Protein AF-A0A940Q2A0-F1 (afdb_monomer)

Foldseek 3Di:
DPDPCLAPPNVLLCVQDDDCLSVLADPQLNVLLVVLLVVFADPVLSVLLCCCHHVVDDLVRSCVVVVHDSVVSVVSPVVSSVSCNPPVNSVSSRVHCVVVVVVVVVVVVVVVVVVVVVVVPDDDDPPQQAAFCVVLVAPPQLSVLCVVVPRGGPVSQLVDQLCVVLVRPSQDPVSLLSSLVSCVVVPVPVSSVRNVVNNVVVVVD

pLDDT: mean 84.8, std 11.66, range [45.31, 97.88]

Secondary structure (DSSP, 8-state):
----TTSTTHHHHHHHS-GGGGGG--TTHHHHHHHHHHHHS-HHHHHHHHHHHTS---HHHHHHHTT--HHHHHHHHHHHHHHHTSHHHHHHHHH-THHHHHHHHHHHHHHHHHHHHHHTT--S--GGGGSBGGGG---HHHHHHHHHTT--BHHHHHHS-HHHHHT-TT--HHHHHHHHHHHHHTT-HHHHHHHHHHHHHHHT-

Radius of gyration: 25.85 Å; Cα contacts (8 Å, |Δi|>4): 175; chains: 1; bounding box: 50×34×71 Å

Sequence (205 aa):
MDKDIRKYPYNLLVTLFHGDEADKLSNDSDIALEYVINETLTEREALFLRMRYKEGMTYSEISEENGVSKGLTQQILFKAVHKLKHFAKLKYIQMGMHRLVEHIKETERALCEFRYEDKEQQLDPPDYYKADIAVLDLTVRTYNVLRKEGFLTIGDILETAPERIVGIRAIGRKSTEELIDSLDENGFKAKSLQLLECYDKRILR

Mean predicted aligned error: 14.32 Å

Nearest PDB structures (foldseek):
  4zh4-assembly1_A  TM=7.503E-01  e=7.836E-03  Escherichia coli K-12
  3k4g-assembly8_H  TM=8.861E-01  e=2.665E-02  Escherichia coli K-12
  8f1k-assembly1_H  TM=7.348E-01  e=2.532E-02  Escherichia coli
  4mey-assembly1_B  TM=7.003E-01  e=3.105E-02  Escherichia coli K-12
  5cm3-assembly1_A  TM=4.393E-01  e=2.269E-01  Escherichia coli

Structure (mmCIF, N/CA/C/O backbone):
data_AF-A0A940Q2A0-F1
#
_entry.id   AF-A0A940Q2A0-F1
#
loop_
_atom_site.group_PDB
_atom_site.id
_atom_site.type_symbol
_atom_site.label_atom_id
_atom_site.label_alt_id
_atom_site.label_comp_id
_atom_site.label_asym_id
_atom_site.label_entity_id
_atom_site.label_seq_id
_atom_site.pdbx_PDB_ins_code
_atom_site.Cartn_x
_atom_site.Cartn_y
_atom_site.Cartn_z
_atom_site.occupancy
_atom_site.B_iso_or_equiv
_atom_site.auth_seq_id
_atom_site.auth_comp_id
_atom_site.auth_asym_id
_atom_site.auth_atom_id
_atom_site.pdbx_PDB_model_num
ATOM 1 N N . MET A 1 1 ? -0.422 -21.527 9.597 1.00 45.31 1 MET A N 1
ATOM 2 C CA . MET A 1 1 ? 0.088 -20.811 10.785 1.00 45.31 1 MET A CA 1
ATOM 3 C C . MET A 1 1 ? -1.009 -20.830 11.818 1.00 45.31 1 MET A C 1
ATOM 5 O O . MET A 1 1 ? -2.122 -20.449 11.479 1.00 45.31 1 MET A O 1
ATOM 9 N N . ASP A 1 2 ? -0.716 -21.321 13.014 1.00 55.91 2 ASP A N 1
ATOM 10 C CA . ASP A 1 2 ? -1.648 -21.270 14.137 1.00 55.91 2 ASP A CA 1
ATOM 11 C C . ASP A 1 2 ? -1.844 -19.790 14.512 1.00 55.91 2 ASP A C 1
ATOM 13 O O . ASP A 1 2 ? -0.892 -19.114 14.913 1.00 55.91 2 ASP A O 1
ATOM 17 N N . LYS A 1 3 ? -3.019 -19.226 14.206 1.00 70.50 3 LYS A N 1
ATOM 18 C CA . LYS A 1 3 ? -3.299 -17.794 14.382 1.00 70.50 3 LYS A CA 1
ATOM 19 C C . LYS A 1 3 ? -3.547 -17.547 15.871 1.00 70.50 3 LYS A C 1
ATOM 21 O O . LYS A 1 3 ? -4.615 -17.870 16.380 1.00 70.50 3 LYS A O 1
ATOM 26 N N . ASP A 1 4 ? -2.570 -16.977 16.579 1.00 80.75 4 ASP A N 1
ATOM 27 C CA . ASP A 1 4 ? -2.737 -16.613 17.992 1.00 80.75 4 ASP A CA 1
ATOM 28 C C . ASP A 1 4 ? -3.757 -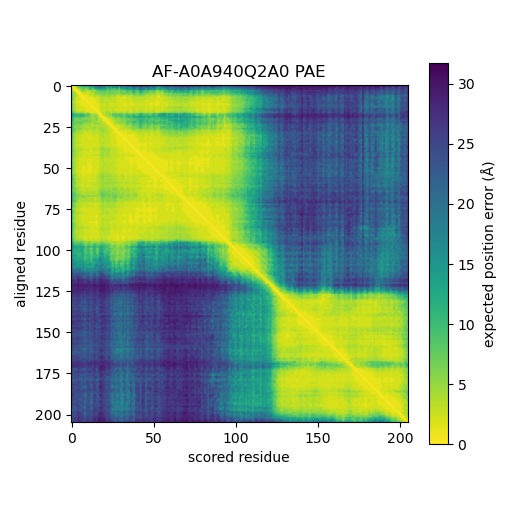15.472 18.123 1.00 80.75 4 ASP A C 1
ATOM 30 O O . ASP A 1 4 ? -3.441 -14.301 17.903 1.00 80.75 4 ASP A O 1
ATOM 34 N N . ILE A 1 5 ? -4.986 -15.828 18.506 1.00 80.31 5 ILE A N 1
ATOM 35 C CA . ILE A 1 5 ? -6.131 -14.918 18.658 1.00 80.31 5 ILE A CA 1
ATOM 36 C C . ILE A 1 5 ? -5.837 -13.783 19.652 1.00 80.31 5 ILE A C 1
ATOM 38 O O . ILE A 1 5 ? -6.492 -12.746 19.615 1.00 80.31 5 ILE A O 1
ATOM 42 N N . ARG A 1 6 ? -4.856 -13.938 20.549 1.00 84.06 6 ARG A N 1
ATOM 43 C CA . ARG A 1 6 ? -4.512 -12.905 21.539 1.00 84.06 6 ARG A CA 1
ATOM 44 C C . ARG A 1 6 ? -3.589 -11.831 20.977 1.00 84.06 6 ARG A C 1
ATOM 46 O O . ARG A 1 6 ? -3.501 -10.753 21.564 1.00 84.06 6 ARG A O 1
ATOM 53 N N . LYS A 1 7 ? -2.917 -12.102 19.858 1.00 90.19 7 LYS A N 1
ATOM 54 C CA . LYS A 1 7 ? -1.954 -11.188 19.246 1.00 90.19 7 LYS A CA 1
ATOM 55 C C . LYS A 1 7 ? -2.585 -10.361 18.141 1.00 90.19 7 LYS A C 1
ATOM 57 O O . LYS A 1 7 ? -3.527 -10.778 17.470 1.00 90.19 7 LYS A O 1
ATOM 62 N N . TYR A 1 8 ? -2.021 -9.180 17.941 1.00 91.38 8 TYR A N 1
ATOM 63 C CA . TYR A 1 8 ? -2.326 -8.346 16.790 1.00 91.38 8 TYR A CA 1
ATOM 64 C C . TYR A 1 8 ? -1.910 -9.046 15.487 1.00 91.38 8 TYR A C 1
ATOM 66 O O . TYR A 1 8 ? -0.839 -9.658 15.462 1.00 91.38 8 TYR A O 1
ATOM 74 N N . PRO A 1 9 ? -2.703 -8.953 14.404 1.00 92.25 9 PRO A N 1
ATOM 75 C CA . PRO A 1 9 ? -3.992 -8.253 14.284 1.00 92.25 9 PRO A CA 1
ATOM 76 C C . PRO A 1 9 ? -5.221 -9.091 14.680 1.00 92.25 9 PRO A C 1
ATOM 78 O O . PRO A 1 9 ? -6.343 -8.587 14.670 1.00 92.25 9 PRO A O 1
ATOM 81 N N . TYR A 1 10 ? -5.041 -10.368 15.021 1.00 88.75 10 TYR A N 1
ATOM 82 C CA . TYR A 1 10 ? -6.132 -11.328 15.218 1.00 88.75 10 TYR A CA 1
ATOM 83 C C . TYR A 1 10 ? -7.058 -10.986 16.388 1.00 88.75 10 TYR A C 1
ATOM 85 O O . TYR A 1 10 ? -8.270 -11.153 16.270 1.00 88.75 10 TYR A O 1
ATOM 93 N N . ASN A 1 11 ? -6.524 -10.427 17.472 1.00 91.25 11 ASN A N 1
ATOM 94 C CA . ASN A 1 11 ? -7.331 -9.946 18.598 1.00 91.25 11 ASN A CA 1
ATOM 95 C C . ASN A 1 11 ? -8.321 -8.832 18.204 1.00 91.25 11 ASN A C 1
ATOM 97 O O . ASN A 1 11 ? -9.439 -8.770 18.722 1.00 91.25 11 ASN A O 1
ATOM 101 N N . LEU A 1 12 ? -7.939 -7.971 17.259 1.00 93.50 12 LEU A N 1
ATOM 102 C CA . LEU A 1 12 ? -8.813 -6.949 16.695 1.00 93.50 12 LEU A CA 1
ATOM 103 C C . LEU A 1 12 ? -9.762 -7.558 15.661 1.00 93.50 12 LEU A C 1
ATOM 105 O O . LEU A 1 12 ? -10.955 -7.274 15.703 1.00 93.50 12 LEU A O 1
ATOM 109 N N . LEU A 1 13 ? -9.278 -8.438 14.783 1.00 90.88 13 LEU A N 1
ATOM 110 C CA . LEU A 1 13 ? -10.110 -9.102 13.773 1.00 90.88 13 LEU A CA 1
ATOM 111 C C . LEU A 1 13 ? -11.266 -9.887 14.404 1.00 90.88 13 LEU A C 1
ATOM 113 O O . LEU A 1 13 ? -12.401 -9.729 13.973 1.00 90.88 13 LEU A O 1
ATOM 117 N N . VAL A 1 14 ? -11.025 -10.634 15.482 1.00 89.56 14 VAL A N 1
ATOM 118 C CA . VAL A 1 14 ? -12.091 -11.335 16.226 1.00 89.56 14 VAL A CA 1
ATOM 119 C C . VAL A 1 14 ? -13.045 -10.361 16.930 1.00 89.56 14 VAL A C 1
ATOM 121 O O . VAL A 1 14 ? -14.200 -10.684 17.187 1.00 89.56 14 VAL A O 1
ATOM 124 N N . THR A 1 15 ? -12.603 -9.136 17.219 1.00 90.69 15 THR A N 1
ATOM 125 C CA . THR A 1 15 ? -13.506 -8.086 17.713 1.00 90.69 15 THR A CA 1
ATOM 126 C C . THR A 1 15 ? -14.388 -7.520 16.592 1.00 90.69 15 THR A C 1
ATOM 128 O O . THR A 1 15 ? -15.526 -7.109 16.849 1.00 90.69 15 THR A O 1
ATOM 131 N N . LEU A 1 16 ? -13.869 -7.468 15.361 1.00 92.31 16 LEU A N 1
ATOM 132 C CA . LEU A 1 16 ? -14.548 -6.921 14.184 1.00 92.31 16 LEU A CA 1
ATOM 133 C C . LEU A 1 16 ? -15.537 -7.906 13.551 1.00 92.31 16 LEU A C 1
ATOM 135 O O . LEU A 1 16 ? -16.640 -7.488 13.203 1.00 92.31 16 LEU A O 1
ATOM 139 N N . PHE A 1 17 ? -15.159 -9.179 13.448 1.00 88.62 17 PHE A N 1
ATOM 140 C CA . PHE A 1 17 ? -15.920 -10.250 12.806 1.00 88.62 17 PHE A CA 1
ATOM 141 C C . PHE A 1 17 ? -16.553 -11.179 13.841 1.00 88.62 17 PHE A C 1
ATOM 143 O O . PHE A 1 17 ? -15.962 -11.456 14.883 1.00 88.62 17 PHE A O 1
ATOM 150 N N . HIS A 1 18 ? -17.761 -11.666 13.564 1.00 80.25 18 HIS A N 1
ATOM 151 C CA . HIS A 1 18 ? -18.501 -12.516 14.496 1.00 80.25 18 HIS A CA 1
ATOM 152 C C . HIS A 1 18 ? -18.431 -13.994 14.083 1.00 80.25 18 HIS A C 1
ATOM 154 O O . HIS A 1 18 ? -18.597 -14.325 12.913 1.00 80.25 18 HIS A O 1
ATOM 160 N N . GLY A 1 19 ? -18.233 -14.892 15.054 1.00 74.50 19 GLY A N 1
ATOM 161 C CA . GLY A 1 19 ? -18.317 -16.341 14.837 1.00 74.50 19 GLY A CA 1
ATOM 162 C C . GLY A 1 19 ? -17.315 -16.870 13.804 1.00 74.50 19 GLY A C 1
ATOM 163 O O . GLY A 1 19 ? -16.121 -16.601 13.901 1.00 74.50 19 GLY A O 1
ATOM 164 N N . ASP A 1 20 ? -17.819 -17.617 12.823 1.00 74.12 20 ASP A N 1
ATOM 165 C CA . ASP A 1 20 ? -17.061 -18.290 11.760 1.00 74.12 20 ASP A CA 1
ATOM 166 C C . ASP A 1 20 ? -16.600 -17.344 10.631 1.00 74.12 20 ASP A C 1
ATOM 168 O O . ASP A 1 20 ? -15.909 -17.760 9.700 1.00 74.12 20 ASP A O 1
ATOM 172 N N . GLU A 1 21 ? -16.960 -16.057 10.675 1.00 76.06 21 GLU A N 1
ATOM 173 C CA . GLU A 1 21 ? -16.508 -15.070 9.685 1.00 76.06 21 GLU A CA 1
ATOM 174 C C . GLU A 1 21 ? -14.993 -14.837 9.741 1.00 76.06 21 GLU A C 1
ATOM 176 O O . GLU A 1 21 ? -14.367 -14.612 8.702 1.00 76.06 21 GLU A O 1
ATOM 181 N N . ALA A 1 22 ? -14.397 -14.940 10.933 1.00 72.44 22 ALA A N 1
ATOM 182 C CA . ALA A 1 22 ? -12.956 -14.796 11.129 1.00 72.44 22 ALA A CA 1
ATOM 183 C C . ALA A 1 22 ? -12.152 -15.931 10.461 1.00 72.44 22 ALA A C 1
ATOM 185 O O . ALA A 1 22 ? -11.002 -15.724 10.063 1.00 72.44 22 ALA A O 1
ATOM 186 N N . ASP A 1 23 ? -12.769 -17.101 10.272 1.00 73.38 23 ASP A N 1
ATOM 187 C CA . ASP A 1 23 ? -12.153 -18.252 9.602 1.00 73.38 23 ASP A CA 1
ATOM 188 C C . ASP A 1 23 ? -12.130 -18.089 8.074 1.00 73.38 23 ASP A C 1
ATOM 190 O O . ASP A 1 23 ? -11.339 -18.732 7.386 1.00 73.38 23 ASP A O 1
ATOM 194 N N . LYS A 1 24 ? -12.964 -17.188 7.536 1.00 79.31 24 LYS A N 1
ATOM 195 C CA . LYS A 1 24 ? -13.105 -16.901 6.096 1.00 79.31 24 LYS A CA 1
ATOM 196 C C . LYS A 1 24 ? -12.272 -15.700 5.638 1.00 79.31 24 LYS A C 1
ATOM 198 O O . LYS A 1 24 ? -12.521 -15.162 4.560 1.00 79.31 24 LYS A O 1
ATOM 203 N N . LEU A 1 25 ? -11.334 -15.240 6.464 1.00 82.31 25 LEU A N 1
ATOM 204 C CA . LEU A 1 25 ? -10.448 -14.126 6.136 1.00 82.31 25 LEU A CA 1
ATOM 205 C C . LEU A 1 25 ? -9.376 -14.548 5.129 1.00 82.31 25 LEU A C 1
ATOM 207 O O . LEU A 1 25 ? -8.772 -15.615 5.262 1.00 82.31 25 LEU A O 1
ATOM 211 N N . SER A 1 26 ? -9.115 -13.670 4.162 1.00 83.38 26 SER A N 1
ATOM 212 C CA . SER A 1 26 ? -7.998 -13.807 3.232 1.00 83.38 26 SER A CA 1
ATOM 213 C C . SER A 1 26 ? -6.644 -13.844 3.960 1.00 83.38 26 SER A C 1
ATOM 215 O O . SER A 1 26 ? -6.495 -13.406 5.105 1.00 83.38 26 SER A O 1
ATOM 217 N N . ASN A 1 27 ? -5.622 -14.369 3.283 1.00 83.00 27 ASN A N 1
ATOM 218 C CA . ASN A 1 27 ? -4.264 -14.454 3.828 1.00 83.00 27 ASN A CA 1
ATOM 219 C C . ASN A 1 27 ? -3.619 -13.077 4.046 1.00 83.00 27 ASN A C 1
ATOM 221 O O . ASN A 1 27 ? -2.749 -12.958 4.899 1.00 83.00 27 ASN A O 1
ATOM 225 N N . ASP A 1 28 ? -4.054 -12.068 3.295 1.00 85.88 28 ASP A N 1
ATOM 226 C CA . ASP A 1 28 ? -3.600 -10.672 3.326 1.00 85.88 28 ASP A CA 1
ATOM 227 C C . ASP A 1 28 ? -4.587 -9.739 4.057 1.00 85.88 28 ASP A C 1
ATOM 229 O O . ASP A 1 28 ? -4.549 -8.513 3.908 1.00 85.88 28 ASP A O 1
ATOM 233 N N . SER A 1 29 ? -5.509 -10.301 4.847 1.00 86.25 29 SER A N 1
ATOM 234 C CA . SER A 1 29 ? -6.471 -9.519 5.632 1.00 86.25 29 SER A CA 1
ATOM 235 C C . 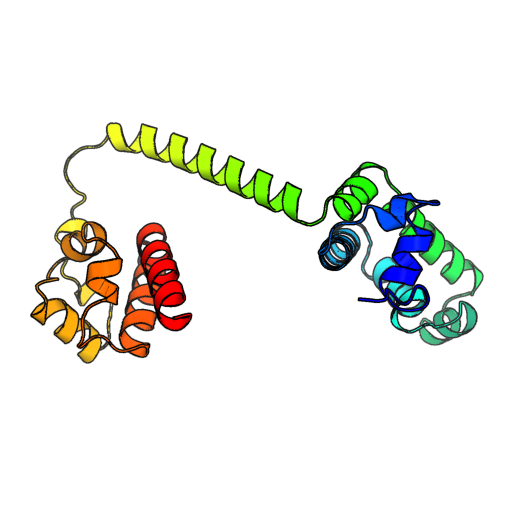SER A 1 29 ? -5.808 -8.618 6.680 1.00 86.25 29 SER A C 1
ATOM 237 O O . SER A 1 29 ? -6.409 -7.630 7.097 1.00 86.25 29 SER A O 1
ATOM 239 N N . ASP A 1 30 ? -4.584 -8.925 7.106 1.00 88.25 30 ASP A N 1
ATOM 240 C CA . ASP A 1 30 ? -3.766 -8.077 7.975 1.00 88.25 30 ASP A CA 1
ATOM 241 C C . ASP A 1 30 ? -3.341 -6.777 7.276 1.00 88.25 30 ASP A C 1
ATOM 243 O O . ASP A 1 30 ? -3.518 -5.690 7.829 1.00 88.25 30 ASP A O 1
ATOM 247 N N . ILE A 1 31 ? -2.876 -6.874 6.029 1.00 88.31 31 ILE A N 1
ATOM 248 C CA . ILE A 1 31 ? -2.543 -5.721 5.183 1.00 88.31 31 ILE A CA 1
ATOM 249 C C . ILE A 1 31 ? -3.808 -4.903 4.903 1.00 88.31 31 ILE A C 1
ATOM 251 O O . ILE A 1 31 ? -3.805 -3.674 5.011 1.00 88.31 31 ILE A O 1
ATOM 255 N N . ALA A 1 32 ? -4.920 -5.579 4.597 1.00 89.75 32 ALA A N 1
ATOM 256 C CA . ALA A 1 32 ? -6.201 -4.917 4.375 1.00 89.75 32 ALA A CA 1
ATOM 257 C C . ALA A 1 32 ? -6.735 -4.187 5.604 1.00 89.75 32 ALA A C 1
ATOM 259 O O . ALA A 1 32 ? -7.255 -3.077 5.476 1.00 89.75 32 ALA A O 1
ATOM 260 N N . LEU A 1 33 ? -6.558 -4.762 6.792 1.00 92.81 33 LEU A N 1
ATOM 261 C CA . LEU A 1 33 ? -6.902 -4.109 8.045 1.00 92.81 33 LEU A CA 1
ATOM 262 C C . LEU A 1 33 ? -6.083 -2.834 8.267 1.00 92.81 33 LEU A C 1
ATOM 264 O O . LEU A 1 33 ? -6.665 -1.801 8.587 1.00 92.81 33 LEU A O 1
ATOM 268 N N . GLU A 1 34 ? -4.764 -2.885 8.074 1.00 93.62 34 GLU A N 1
ATOM 269 C CA . GLU A 1 34 ? -3.887 -1.718 8.248 1.00 93.62 34 GLU A CA 1
ATOM 270 C C . GLU A 1 34 ? -4.251 -0.576 7.296 1.00 93.62 34 GLU A C 1
ATOM 272 O O . GLU A 1 34 ? -4.376 0.573 7.722 1.00 93.62 34 GLU A O 1
ATOM 277 N N . TYR A 1 35 ? -4.505 -0.893 6.026 1.00 92.00 35 TYR A N 1
ATOM 278 C CA . TYR A 1 35 ? -4.976 0.093 5.057 1.00 92.00 35 TYR A CA 1
ATOM 279 C C . TYR A 1 35 ? -6.304 0.724 5.497 1.00 92.00 35 TYR A C 1
ATOM 281 O O . TYR A 1 35 ? -6.429 1.945 5.564 1.00 92.00 35 TYR A O 1
ATOM 289 N N . VAL A 1 36 ? -7.291 -0.097 5.875 1.00 92.56 36 VAL A N 1
ATOM 290 C CA . VAL A 1 36 ? -8.608 0.396 6.305 1.00 92.56 36 VAL A CA 1
ATOM 291 C C . VAL A 1 36 ? -8.516 1.258 7.563 1.00 92.56 36 VAL A C 1
ATOM 293 O O . VAL A 1 36 ? -9.243 2.249 7.658 1.00 92.56 36 VAL A O 1
ATOM 296 N N . ILE A 1 37 ? -7.638 0.915 8.508 1.00 95.44 37 ILE A N 1
ATOM 297 C CA . ILE A 1 37 ? -7.363 1.731 9.695 1.00 95.44 37 ILE A CA 1
ATOM 298 C C . ILE A 1 37 ? -6.871 3.116 9.279 1.00 95.44 37 ILE A C 1
ATOM 300 O O . ILE A 1 37 ? -7.453 4.106 9.719 1.00 95.44 37 ILE A O 1
ATOM 304 N N . ASN A 1 38 ? -5.860 3.183 8.412 1.00 93.62 38 ASN A N 1
ATOM 305 C CA . ASN A 1 38 ? -5.245 4.445 8.002 1.00 93.62 38 ASN A CA 1
ATOM 306 C C . ASN A 1 38 ? -6.198 5.327 7.176 1.00 93.62 38 ASN A C 1
ATOM 308 O O . ASN A 1 38 ? -6.181 6.542 7.321 1.00 93.62 38 ASN A O 1
ATOM 312 N N . GLU A 1 39 ? -7.067 4.724 6.363 1.00 92.31 39 GLU A N 1
ATOM 313 C CA . GLU A 1 39 ? -8.040 5.457 5.539 1.00 92.31 39 GLU A CA 1
ATOM 314 C C . GLU A 1 39 ? -9.294 5.904 6.308 1.00 92.31 39 GLU A C 1
ATOM 316 O O . GLU A 1 39 ? -9.983 6.840 5.907 1.00 92.31 39 GLU A O 1
ATOM 321 N N . THR A 1 40 ? -9.672 5.193 7.376 1.00 92.50 40 THR A N 1
ATOM 322 C CA . THR A 1 40 ? -10.989 5.375 8.022 1.00 92.50 40 THR A CA 1
ATOM 323 C C . THR A 1 40 ? -10.900 6.090 9.367 1.00 92.50 40 THR A C 1
ATOM 325 O O . THR A 1 40 ? -11.842 6.786 9.765 1.00 92.50 40 THR A O 1
ATOM 328 N N . LEU A 1 41 ? -9.814 5.881 10.110 1.00 96.06 41 LEU A N 1
ATOM 329 C CA . LEU A 1 41 ? -9.648 6.428 11.450 1.00 96.06 41 LEU A CA 1
ATOM 330 C C . LEU A 1 41 ? -8.812 7.702 11.415 1.00 96.06 41 LEU A C 1
ATOM 332 O O . LEU A 1 41 ? -7.855 7.825 10.662 1.00 96.06 41 LEU A O 1
ATOM 336 N N . THR A 1 42 ? -9.149 8.642 12.293 1.00 96.62 42 THR A N 1
ATOM 337 C CA . THR A 1 42 ? -8.244 9.760 12.594 1.00 96.62 42 THR A CA 1
ATOM 338 C C . THR A 1 42 ? -6.955 9.249 13.240 1.00 96.62 42 THR A C 1
ATOM 340 O O . THR A 1 42 ? -6.968 8.204 13.896 1.00 96.62 42 THR A O 1
ATOM 343 N N . GLU A 1 43 ? -5.865 10.018 13.153 1.00 95.81 43 GLU A N 1
ATOM 344 C CA . GLU A 1 43 ? -4.583 9.660 13.784 1.00 95.81 43 GLU A CA 1
ATOM 345 C C . GLU A 1 43 ? -4.747 9.297 15.266 1.00 95.81 43 GLU A C 1
ATOM 347 O O . GLU A 1 43 ? -4.216 8.292 15.734 1.00 95.81 43 GLU A O 1
ATOM 352 N N . ARG A 1 44 ? -5.566 10.063 15.998 1.00 95.19 44 ARG A N 1
ATOM 353 C CA . ARG A 1 44 ? -5.835 9.830 17.422 1.00 95.19 44 ARG A CA 1
ATOM 354 C C . ARG A 1 44 ? -6.618 8.541 17.685 1.00 95.19 44 ARG A C 1
ATOM 356 O O . ARG A 1 44 ? -6.324 7.831 18.641 1.00 95.19 44 ARG A O 1
ATOM 363 N N . GLU A 1 45 ? -7.617 8.232 16.861 1.00 97.38 45 GLU A N 1
ATOM 364 C CA . GLU A 1 45 ? -8.374 6.976 16.965 1.00 97.38 45 GLU A CA 1
ATOM 365 C C . GLU A 1 45 ? -7.488 5.768 16.642 1.00 97.38 45 GLU A C 1
ATOM 367 O O . GLU A 1 45 ? -7.525 4.774 17.369 1.00 97.38 45 GLU A O 1
ATOM 372 N N . ALA A 1 46 ? -6.669 5.867 15.589 1.00 97.25 46 ALA A N 1
ATOM 373 C CA . ALA A 1 46 ? -5.726 4.827 15.198 1.00 97.25 46 ALA A CA 1
ATOM 374 C C . ALA A 1 46 ? -4.652 4.600 16.273 1.00 97.25 46 ALA A C 1
ATOM 376 O O . ALA A 1 46 ? -4.359 3.451 16.597 1.00 97.25 46 ALA A O 1
ATOM 377 N N . LEU A 1 47 ? -4.117 5.670 16.873 1.00 96.88 47 LEU A N 1
ATOM 378 C CA . LEU A 1 47 ? -3.150 5.594 17.971 1.00 96.88 47 LEU A CA 1
ATOM 379 C C . LEU A 1 47 ? -3.713 4.806 19.157 1.00 96.88 47 LEU A C 1
ATOM 381 O O . LEU A 1 47 ? -3.126 3.811 19.574 1.00 96.88 47 LEU A O 1
ATOM 385 N N . PHE A 1 48 ? -4.893 5.193 19.649 1.00 97.88 48 PHE A N 1
ATOM 386 C CA . PHE A 1 48 ? -5.527 4.531 20.793 1.00 97.88 48 PHE A CA 1
ATOM 387 C C . PHE A 1 48 ? -5.825 3.060 20.482 1.00 97.88 48 PHE A C 1
ATOM 389 O O . PHE A 1 48 ? -5.624 2.182 21.322 1.00 97.88 48 PHE A O 1
ATOM 396 N N . LEU A 1 49 ? -6.284 2.779 19.259 1.00 97.56 49 LEU A N 1
ATOM 397 C CA . LEU A 1 49 ? -6.538 1.424 18.780 1.00 97.56 49 LEU A CA 1
ATOM 398 C C . LEU A 1 49 ? -5.249 0.579 18.756 1.00 97.56 49 LEU A C 1
ATOM 400 O O . LEU A 1 49 ? -5.268 -0.558 19.230 1.00 97.56 49 LEU A O 1
ATOM 404 N N . ARG A 1 50 ? -4.122 1.130 18.286 1.00 96.81 50 ARG A N 1
ATOM 405 C CA . ARG A 1 50 ? -2.812 0.455 18.305 1.00 96.81 50 ARG A CA 1
ATOM 406 C C . ARG A 1 50 ? -2.325 0.216 19.740 1.00 96.81 50 ARG A C 1
ATOM 408 O O . ARG A 1 50 ? -2.000 -0.926 20.054 1.00 96.81 50 ARG A O 1
ATOM 415 N N . MET A 1 51 ? -2.406 1.198 20.637 1.00 96.94 51 MET A N 1
ATOM 416 C CA . MET A 1 51 ? -2.064 1.002 22.055 1.00 96.94 51 MET A CA 1
ATOM 417 C C . MET A 1 51 ? -2.881 -0.139 22.688 1.00 96.94 51 MET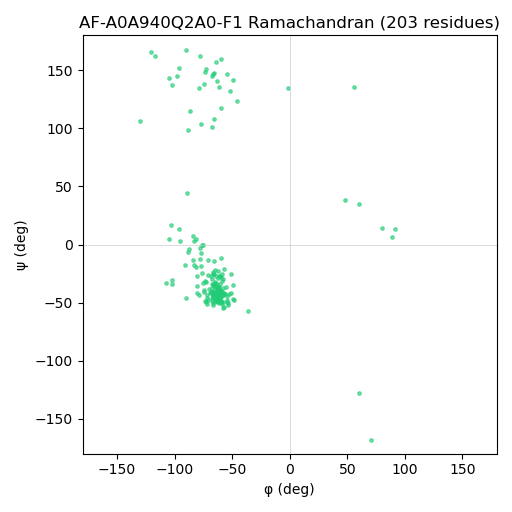 A C 1
ATOM 419 O O . MET A 1 51 ? -2.355 -1.014 23.376 1.00 96.94 51 MET A O 1
ATOM 423 N N . ARG A 1 52 ? -4.185 -0.211 22.384 1.00 96.50 52 ARG A N 1
ATOM 424 C CA . ARG A 1 52 ? -5.075 -1.238 22.946 1.00 96.50 52 ARG A CA 1
ATOM 425 C C . ARG A 1 52 ? -4.820 -2.645 22.404 1.00 96.50 52 ARG A C 1
ATOM 427 O O . ARG A 1 52 ? -4.821 -3.596 23.189 1.00 96.50 52 ARG A O 1
ATOM 434 N N . TYR A 1 53 ? -4.713 -2.791 21.082 1.00 96.00 53 TYR A N 1
ATOM 435 C CA . TYR A 1 53 ? -4.707 -4.100 20.414 1.00 96.00 53 TYR A CA 1
ATOM 436 C C . TYR A 1 53 ? -3.311 -4.556 19.981 1.00 96.00 53 TYR A C 1
ATOM 438 O O . TYR A 1 53 ? -3.058 -5.757 19.961 1.00 96.00 53 TYR A O 1
ATOM 446 N N . LYS A 1 54 ? -2.400 -3.637 19.653 1.00 95.00 54 LYS A N 1
ATOM 447 C CA . LYS A 1 54 ? -1.026 -3.957 19.243 1.00 95.00 54 LYS A CA 1
ATOM 448 C C . LYS A 1 54 ? -0.071 -4.013 20.431 1.00 95.00 54 LYS A C 1
ATOM 450 O O . LYS A 1 54 ? 0.680 -4.975 20.543 1.00 95.00 54 LYS A O 1
ATOM 455 N N . GLU A 1 55 ? -0.135 -3.028 21.320 1.00 94.88 55 GLU A N 1
ATOM 456 C CA . GLU A 1 55 ? 0.739 -2.945 22.504 1.00 94.88 55 GLU A CA 1
ATOM 457 C C . GLU A 1 55 ? 0.132 -3.636 23.734 1.00 94.88 55 GLU A C 1
ATOM 459 O O . GLU A 1 55 ? 0.845 -3.999 24.663 1.00 94.88 55 GLU A O 1
ATOM 464 N N . GLY A 1 56 ? -1.180 -3.891 23.717 1.00 94.12 56 GLY A N 1
ATOM 465 C CA . GLY A 1 56 ? -1.871 -4.635 24.771 1.00 94.12 56 GLY A CA 1
ATOM 466 C C . GLY A 1 56 ? -2.198 -3.810 26.016 1.00 94.12 56 GLY A C 1
ATOM 467 O O . GLY A 1 56 ? -2.574 -4.392 27.032 1.00 94.12 56 GLY A O 1
ATOM 468 N N . MET A 1 57 ? -2.109 -2.480 25.934 1.00 95.88 57 MET A N 1
ATOM 469 C CA . MET A 1 57 ? -2.375 -1.579 27.052 1.00 95.88 57 MET A CA 1
ATOM 470 C C . MET A 1 57 ? -3.845 -1.612 27.484 1.00 95.88 57 MET A C 1
ATOM 472 O O . MET A 1 57 ? -4.778 -1.771 26.686 1.00 95.88 57 MET A O 1
ATOM 476 N N . THR A 1 58 ? -4.071 -1.421 28.775 1.00 96.06 58 THR A N 1
ATOM 477 C CA . THR A 1 58 ? -5.388 -1.260 29.385 1.00 96.06 58 THR A CA 1
ATOM 478 C C . THR A 1 58 ? -5.936 0.148 29.160 1.00 96.06 58 THR A C 1
ATOM 480 O O . THR A 1 58 ? -5.209 1.100 28.895 1.00 96.06 58 THR A O 1
ATOM 483 N N . TYR A 1 59 ? -7.249 0.332 29.337 1.00 96.06 59 TYR A N 1
ATOM 484 C CA . TYR A 1 59 ? -7.848 1.670 29.241 1.00 96.06 59 TYR A CA 1
ATOM 485 C C . TYR A 1 59 ? -7.270 2.672 30.250 1.00 96.06 59 TYR A C 1
ATOM 487 O O . TYR A 1 59 ? -7.320 3.867 29.979 1.00 96.06 59 TYR A O 1
ATOM 495 N N . SER A 1 60 ? -6.780 2.197 31.402 1.00 95.75 60 SER A N 1
ATOM 496 C CA . SER A 1 60 ? -6.155 3.055 32.413 1.00 95.75 60 SER A CA 1
ATOM 497 C C . SER A 1 60 ? -4.774 3.522 31.945 1.00 95.75 60 SER A C 1
ATOM 499 O O . SER A 1 60 ? -4.539 4.724 31.906 1.00 95.75 60 SER A O 1
ATOM 501 N N . GLU A 1 61 ? -3.924 2.607 31.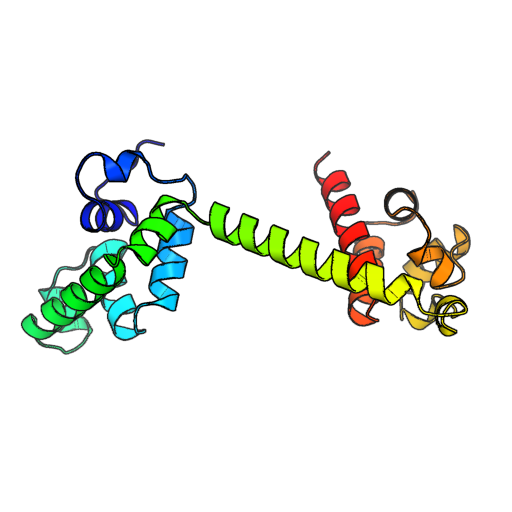473 1.00 97.06 61 GLU A N 1
ATOM 502 C CA . GLU A 1 61 ? -2.585 2.936 30.956 1.00 97.06 61 GLU A CA 1
ATOM 503 C C . GLU A 1 61 ? -2.662 3.891 29.757 1.00 97.06 61 GLU A C 1
ATOM 505 O O . GLU A 1 61 ? -2.009 4.928 29.757 1.00 97.06 61 GLU A O 1
ATOM 510 N N . ILE A 1 62 ? -3.559 3.625 28.796 1.00 96.56 62 ILE A N 1
ATOM 511 C CA . ILE A 1 62 ? -3.774 4.518 27.641 1.00 96.56 62 ILE A CA 1
ATOM 512 C C . ILE A 1 62 ? -4.220 5.909 28.106 1.00 96.56 62 ILE A C 1
ATOM 514 O O . ILE A 1 62 ? -3.821 6.922 27.533 1.00 96.56 62 ILE A O 1
ATOM 518 N N . SER A 1 63 ? -5.084 5.970 29.123 1.00 96.62 63 SER A N 1
ATOM 519 C CA . SER A 1 63 ? -5.588 7.243 29.638 1.00 96.62 63 SER A CA 1
ATOM 520 C C . SER A 1 63 ? -4.492 8.069 30.313 1.00 96.62 63 SER A C 1
ATOM 522 O O . SER A 1 63 ? -4.410 9.271 30.067 1.00 96.62 63 SER A O 1
ATOM 524 N N . GLU A 1 64 ? -3.620 7.418 31.085 1.00 95.81 64 GLU A N 1
ATOM 525 C CA . GLU A 1 64 ? -2.481 8.046 31.756 1.00 95.81 64 GLU A CA 1
ATOM 526 C C . GLU A 1 64 ? -1.442 8.533 30.741 1.00 95.81 64 GLU A C 1
ATOM 528 O O . GLU A 1 64 ? -1.059 9.700 30.777 1.00 95.81 64 GLU A O 1
ATOM 533 N N . GLU A 1 65 ? -1.060 7.688 29.781 1.00 95.62 65 GLU A N 1
ATOM 534 C CA . GLU A 1 65 ? -0.055 8.023 28.767 1.00 95.62 65 GLU A CA 1
ATOM 535 C C . GLU A 1 65 ? -0.490 9.177 27.855 1.00 95.62 65 GLU A C 1
ATOM 537 O O . GLU A 1 65 ? 0.316 10.028 27.484 1.00 95.62 65 GLU A O 1
ATOM 542 N N . ASN A 1 66 ? -1.781 9.248 27.526 1.00 94.31 66 ASN A N 1
ATOM 543 C CA . ASN A 1 66 ? -2.317 10.279 26.637 1.00 94.31 66 ASN A CA 1
ATOM 544 C C . ASN A 1 66 ? -2.904 11.488 27.386 1.00 94.31 66 ASN A C 1
ATOM 546 O O . ASN A 1 66 ? -3.482 12.370 26.747 1.00 94.31 66 ASN A O 1
ATOM 550 N N . GLY A 1 67 ? -2.814 11.528 28.722 1.00 93.88 67 GLY A N 1
ATOM 551 C CA . GLY A 1 67 ? -3.334 12.629 29.542 1.00 93.88 67 GLY A CA 1
ATOM 552 C C . GLY A 1 67 ? -4.846 12.857 29.403 1.00 93.88 67 GLY A C 1
ATOM 553 O O . GLY A 1 67 ? -5.310 13.998 29.419 1.00 93.88 67 GLY A O 1
ATOM 554 N N . VAL A 1 68 ? -5.632 11.791 29.223 1.00 94.12 68 VAL A N 1
ATOM 555 C CA . VAL A 1 68 ? -7.095 11.849 29.052 1.00 94.12 68 VAL A CA 1
ATOM 556 C C . VAL A 1 68 ? -7.827 11.054 30.127 1.00 94.12 68 VAL A C 1
ATOM 558 O O . VAL A 1 68 ? -7.246 10.233 30.822 1.00 94.12 68 VAL A O 1
ATOM 561 N N . SER A 1 69 ? -9.141 11.256 30.264 1.00 95.94 69 SER A N 1
ATOM 562 C CA . SER A 1 69 ? -9.946 10.422 31.160 1.00 95.94 69 SER A CA 1
ATOM 563 C C . SER A 1 69 ? -10.178 9.024 30.575 1.00 95.94 69 SER A C 1
ATOM 565 O O . SER A 1 69 ? -10.357 8.854 29.367 1.00 95.94 69 SER A O 1
ATOM 567 N N . LYS A 1 70 ? -10.289 8.014 31.444 1.00 94.00 70 LYS A N 1
ATOM 568 C CA . LYS A 1 70 ? -10.625 6.633 31.054 1.00 94.00 70 LYS A CA 1
ATOM 569 C C . LYS A 1 70 ? -11.929 6.530 30.253 1.00 94.00 70 LYS A C 1
ATOM 571 O O . LYS A 1 70 ? -12.026 5.726 29.327 1.00 94.00 70 LYS A O 1
ATOM 576 N N . GLY A 1 71 ? -12.925 7.355 30.586 1.00 93.19 71 GLY A N 1
ATOM 577 C CA . GLY A 1 71 ? -14.185 7.425 29.842 1.00 93.19 71 GLY A CA 1
ATOM 578 C C . GLY A 1 71 ? -13.984 7.917 28.408 1.00 93.19 71 GLY A C 1
ATOM 579 O O . GLY A 1 71 ? -14.540 7.336 27.477 1.00 93.19 71 GLY A O 1
ATOM 580 N N . LEU A 1 72 ? -13.131 8.927 28.207 1.00 92.56 72 LEU A N 1
ATOM 581 C CA . LEU A 1 72 ? -12.789 9.411 26.871 1.00 92.56 72 LEU A CA 1
ATOM 582 C C . LEU A 1 72 ? -12.002 8.358 26.076 1.00 92.56 72 LEU A C 1
ATOM 584 O O . LEU A 1 72 ? -12.314 8.132 24.910 1.00 92.56 72 LEU A O 1
ATOM 588 N N . THR A 1 73 ? -11.058 7.653 26.707 1.00 96.56 73 THR A N 1
ATOM 589 C CA . THR A 1 73 ? -10.341 6.522 26.090 1.00 96.56 73 THR A CA 1
ATOM 590 C C . THR A 1 73 ? -11.302 5.463 25.554 1.00 96.56 73 THR A C 1
ATOM 592 O O . THR A 1 73 ? -11.190 5.044 24.401 1.00 96.56 73 THR A O 1
ATOM 595 N N . GLN A 1 74 ? -12.286 5.059 26.362 1.00 95.69 74 GLN A N 1
ATOM 596 C CA . GLN A 1 74 ? -13.305 4.094 25.945 1.00 95.69 74 GLN A CA 1
ATOM 597 C C . GLN A 1 74 ? -14.159 4.622 24.792 1.00 95.69 74 GLN A C 1
ATOM 599 O O . GLN A 1 74 ? -14.418 3.885 23.846 1.00 95.69 74 GLN A O 1
ATOM 604 N N . GLN A 1 75 ? -14.569 5.892 24.838 1.00 96.06 75 GLN A N 1
ATOM 605 C CA . GLN A 1 75 ? -15.350 6.506 23.762 1.00 96.06 75 GLN A CA 1
ATOM 606 C C . GLN A 1 75 ? -14.578 6.555 22.439 1.00 96.06 75 GLN A C 1
ATOM 608 O O . GLN A 1 75 ? -15.151 6.236 21.398 1.00 96.06 75 GLN A O 1
ATOM 613 N N . ILE A 1 76 ? -13.294 6.929 22.468 1.00 96.19 76 ILE A N 1
ATOM 614 C CA . ILE A 1 76 ? -12.426 6.954 21.281 1.00 96.19 76 ILE A CA 1
ATOM 615 C C . ILE A 1 76 ? -12.300 5.542 20.700 1.00 96.19 76 ILE A C 1
ATOM 617 O O . ILE A 1 76 ? -12.560 5.342 19.515 1.00 96.19 76 ILE A O 1
ATOM 621 N N . LEU A 1 77 ? -11.980 4.551 21.537 1.00 96.75 77 LEU A N 1
ATOM 622 C CA . LEU A 1 77 ? -11.832 3.160 21.103 1.00 96.75 77 LEU A CA 1
ATOM 623 C C . LEU A 1 77 ? -13.137 2.569 20.566 1.00 96.75 77 LEU A C 1
ATOM 625 O O . LEU A 1 77 ? -13.125 1.885 19.545 1.00 96.75 77 LEU A O 1
ATOM 629 N N . PHE A 1 78 ? -14.268 2.864 21.207 1.00 96.00 78 PHE A N 1
ATOM 630 C CA . PHE A 1 78 ? -15.578 2.432 20.733 1.00 96.00 78 PHE A CA 1
ATOM 631 C C . PHE A 1 78 ? -15.898 3.026 19.359 1.00 96.00 78 PHE A C 1
ATOM 633 O O . PHE A 1 78 ? -16.295 2.291 18.458 1.00 96.00 78 PHE A O 1
ATOM 640 N N . LYS A 1 79 ? -15.676 4.335 19.168 1.00 95.88 79 LYS A N 1
ATOM 641 C CA . LYS A 1 79 ? -15.869 4.998 17.868 1.00 95.88 79 LYS A CA 1
ATOM 642 C C . LYS A 1 79 ? -14.973 4.397 16.791 1.00 95.88 79 LYS A C 1
ATOM 644 O O . LYS A 1 79 ? -15.463 4.106 15.704 1.00 95.88 79 LYS A O 1
ATOM 649 N N . ALA A 1 80 ? -13.699 4.167 17.105 1.00 97.25 80 ALA A N 1
ATOM 650 C CA . ALA A 1 80 ? -12.746 3.559 16.188 1.00 97.25 80 ALA A CA 1
ATOM 651 C C . ALA A 1 80 ? -13.219 2.172 15.726 1.00 97.25 80 ALA A C 1
ATOM 653 O O . ALA A 1 80 ? -13.409 1.942 14.533 1.00 97.25 80 ALA A O 1
ATOM 654 N N . VAL A 1 81 ? -13.508 1.270 16.670 1.00 96.31 81 VAL A N 1
ATOM 655 C CA . VAL A 1 81 ? -13.999 -0.083 16.361 1.00 96.31 81 VAL A CA 1
ATOM 656 C C . VAL A 1 81 ? -15.323 -0.032 15.596 1.00 96.31 81 VAL A C 1
ATOM 658 O O . VAL A 1 81 ? -15.505 -0.779 14.639 1.00 96.31 81 VAL A O 1
ATOM 661 N N . HIS A 1 82 ? -16.240 0.863 15.967 1.00 95.00 82 HIS A N 1
ATOM 662 C CA . HIS A 1 82 ? -17.526 0.996 15.287 1.00 95.00 82 HIS A CA 1
ATOM 663 C C . HIS A 1 82 ? -17.375 1.431 13.821 1.00 95.00 82 HIS A C 1
ATOM 665 O O . HIS A 1 82 ? -18.015 0.845 12.952 1.00 95.00 82 HIS A O 1
ATOM 671 N N . LYS A 1 83 ? -16.479 2.383 13.518 1.00 95.19 83 LYS A N 1
ATOM 672 C CA . LYS A 1 83 ? -16.178 2.784 12.132 1.00 95.19 83 LYS A CA 1
ATOM 673 C C . LYS A 1 83 ? -15.611 1.625 11.306 1.00 95.19 83 LYS A C 1
ATOM 675 O O . LYS A 1 83 ? -15.979 1.456 10.145 1.00 95.19 83 LYS A O 1
ATOM 680 N N . LEU A 1 84 ? -14.747 0.804 11.906 1.00 95.06 84 LEU A N 1
ATOM 681 C CA . LEU A 1 84 ? -14.184 -0.380 11.248 1.00 95.06 84 LEU A CA 1
ATOM 682 C C . LEU A 1 84 ? -15.238 -1.473 10.998 1.00 95.06 84 LEU A C 1
ATOM 684 O O . LEU A 1 84 ? -15.120 -2.222 10.032 1.00 95.06 84 LEU A O 1
ATOM 688 N N . LYS A 1 85 ? -16.297 -1.531 11.817 1.00 93.31 85 LYS A N 1
ATOM 689 C CA . LYS A 1 85 ? -17.429 -2.460 11.657 1.00 93.31 85 LYS A CA 1
ATOM 690 C C . LYS A 1 85 ? -18.419 -2.080 10.555 1.00 93.31 85 LYS A C 1
ATOM 692 O O . LYS A 1 85 ? -19.388 -2.806 10.334 1.00 93.31 85 LYS A O 1
ATOM 697 N N . HIS A 1 86 ? -18.214 -0.977 9.837 1.00 92.31 86 HIS A N 1
ATOM 698 C CA . HIS A 1 86 ? -19.057 -0.678 8.683 1.00 92.31 86 HIS A CA 1
ATOM 699 C C . HIS A 1 86 ? -18.944 -1.775 7.618 1.00 92.31 86 HIS A C 1
ATOM 701 O O . HIS A 1 86 ? -17.847 -2.199 7.260 1.00 92.31 86 HIS A O 1
ATOM 707 N N . PHE A 1 87 ? -20.089 -2.185 7.063 1.00 86.62 87 PHE A N 1
ATOM 708 C CA . PHE A 1 87 ? -20.201 -3.312 6.129 1.00 86.62 87 PHE A CA 1
ATOM 709 C C . PHE A 1 87 ? -19.165 -3.284 4.994 1.00 86.62 87 PHE A C 1
ATOM 711 O O . PHE A 1 87 ? -18.494 -4.283 4.749 1.00 86.62 87 PHE A O 1
ATOM 718 N N . ALA A 1 88 ? -18.991 -2.136 4.330 1.00 84.12 88 ALA A N 1
ATOM 719 C CA . ALA A 1 88 ? -18.027 -1.999 3.239 1.00 84.12 88 ALA A CA 1
ATOM 720 C C . ALA A 1 88 ? -16.578 -2.242 3.700 1.00 84.12 88 ALA A C 1
ATOM 722 O O . ALA A 1 88 ? -15.798 -2.869 2.988 1.00 84.12 88 ALA A O 1
ATOM 723 N N . LYS A 1 89 ? -16.231 -1.788 4.909 1.00 89.31 89 LYS A N 1
ATOM 724 C CA . LYS A 1 89 ? -14.900 -1.946 5.505 1.00 89.31 89 LYS A CA 1
ATOM 725 C C . LYS A 1 89 ? -14.656 -3.393 5.921 1.00 89.31 89 LYS A C 1
ATOM 727 O O . LYS A 1 89 ? -13.619 -3.948 5.576 1.00 89.31 89 LYS A O 1
ATOM 732 N N . LEU A 1 90 ? -15.645 -4.033 6.546 1.00 89.31 90 LEU A N 1
ATOM 733 C CA . LEU A 1 90 ? -15.596 -5.464 6.851 1.00 89.31 90 LEU A CA 1
ATOM 734 C C . LEU A 1 90 ? -15.430 -6.301 5.583 1.00 89.31 90 LEU A C 1
ATOM 736 O O . LEU A 1 90 ? -14.588 -7.189 5.558 1.00 89.31 90 LEU A O 1
ATOM 740 N N . LYS A 1 91 ? -16.165 -5.994 4.506 1.00 86.19 91 LYS A N 1
ATOM 741 C CA . LYS A 1 91 ? -16.001 -6.698 3.226 1.00 86.19 91 LYS A CA 1
ATOM 742 C C . LYS A 1 91 ? -14.613 -6.516 2.639 1.00 86.19 91 LYS A C 1
ATOM 744 O O . LYS A 1 91 ? -14.046 -7.485 2.153 1.00 86.19 91 LYS A O 1
ATOM 749 N N . TYR A 1 92 ? -14.063 -5.314 2.722 1.00 85.25 92 TYR A N 1
ATOM 750 C CA . TYR A 1 92 ? -12.716 -5.041 2.247 1.00 85.25 92 TYR A CA 1
ATOM 751 C C . TYR A 1 92 ? -11.657 -5.829 3.035 1.00 85.25 92 TYR A C 1
ATOM 753 O O . TYR A 1 92 ? -10.824 -6.504 2.444 1.00 85.25 92 TYR A O 1
ATOM 761 N N . ILE A 1 93 ? -11.744 -5.832 4.369 1.00 88.69 93 ILE A N 1
ATOM 762 C CA . ILE A 1 93 ? -10.842 -6.614 5.230 1.00 88.69 93 ILE A CA 1
ATOM 763 C C . ILE A 1 93 ? -11.010 -8.120 4.972 1.00 88.69 93 ILE A C 1
ATOM 765 O O . ILE A 1 93 ? -10.023 -8.847 4.870 1.00 88.69 93 ILE A O 1
ATOM 769 N N . GLN A 1 94 ? -12.254 -8.589 4.829 1.00 87.56 94 GLN A N 1
ATOM 770 C CA . GLN A 1 94 ? -12.582 -9.993 4.582 1.00 87.56 94 GLN A CA 1
ATOM 771 C C . GLN A 1 94 ? -12.018 -10.489 3.248 1.00 87.56 94 GLN A C 1
ATOM 773 O O . GLN A 1 94 ? -11.419 -11.560 3.196 1.00 87.56 94 GLN A O 1
ATOM 778 N N . MET A 1 95 ? -12.213 -9.715 2.179 1.00 83.38 95 MET A N 1
ATOM 779 C CA . MET A 1 95 ? -11.776 -10.068 0.825 1.00 83.38 95 MET A CA 1
ATOM 780 C C . MET A 1 95 ? -10.274 -9.848 0.603 1.00 83.38 95 MET A C 1
ATOM 782 O O . MET A 1 95 ? -9.746 -10.321 -0.402 1.00 83.38 95 MET A O 1
ATOM 786 N N . GLY A 1 96 ? -9.595 -9.148 1.516 1.00 84.56 96 GLY A N 1
ATOM 787 C CA . GLY A 1 96 ? -8.185 -8.806 1.369 1.00 84.56 96 GLY A CA 1
ATOM 788 C C . GLY A 1 96 ? -7.932 -7.755 0.285 1.00 84.56 96 GLY A C 1
ATOM 789 O O . GLY A 1 96 ? -8.857 -7.138 -0.251 1.00 84.56 96 GLY A O 1
ATOM 790 N N . MET A 1 97 ? -6.664 -7.563 -0.082 1.00 78.81 97 MET A N 1
ATOM 791 C CA . MET A 1 97 ? -6.264 -6.650 -1.161 1.00 78.81 97 MET A CA 1
ATOM 792 C C . MET A 1 97 ? -6.642 -7.173 -2.544 1.00 78.81 97 MET A C 1
ATOM 794 O O . MET A 1 97 ? -6.634 -6.407 -3.505 1.00 78.81 97 MET A O 1
ATOM 798 N N . HIS A 1 98 ? -7.015 -8.450 -2.658 1.00 75.81 98 HIS A N 1
ATOM 799 C CA . HIS A 1 98 ? -7.363 -9.091 -3.922 1.00 75.81 98 HIS A CA 1
ATOM 800 C C . HIS A 1 98 ? -8.362 -8.272 -4.751 1.00 75.81 98 HIS A C 1
ATOM 802 O O . HIS A 1 98 ? -8.104 -8.010 -5.921 1.00 75.81 98 HIS A O 1
ATOM 808 N N . ARG A 1 99 ? -9.443 -7.772 -4.136 1.00 70.62 99 ARG A N 1
ATOM 809 C CA . ARG A 1 99 ? -10.464 -6.987 -4.848 1.00 70.62 99 ARG A CA 1
ATOM 810 C C . ARG A 1 99 ? -9.954 -5.627 -5.328 1.00 70.62 99 ARG A C 1
ATOM 812 O O . ARG A 1 99 ? -10.337 -5.185 -6.406 1.00 70.62 99 ARG A O 1
ATOM 819 N N . LEU A 1 100 ? -9.107 -4.958 -4.542 1.00 69.00 100 LEU A N 1
ATOM 820 C CA . LEU A 1 100 ? -8.479 -3.706 -4.971 1.00 69.00 100 LEU A CA 1
ATOM 821 C C . LEU A 1 100 ? -7.525 -3.971 -6.137 1.00 69.00 100 LEU A C 1
ATOM 823 O O . LEU A 1 100 ? -7.553 -3.242 -7.120 1.00 69.00 100 LEU A O 1
ATOM 827 N N . VAL A 1 101 ? -6.719 -5.031 -6.050 1.00 75.00 101 VAL A N 1
ATOM 828 C CA . VAL A 1 101 ? -5.799 -5.436 -7.119 1.00 75.00 101 VAL A CA 1
ATOM 829 C C . VAL A 1 101 ? -6.561 -5.796 -8.394 1.00 75.00 101 VAL A C 1
ATOM 831 O O . VAL A 1 101 ? -6.137 -5.398 -9.474 1.00 75.00 101 VAL A O 1
ATOM 834 N N . GLU A 1 102 ? -7.681 -6.516 -8.301 1.00 75.88 102 GLU A N 1
ATOM 835 C CA . GLU A 1 102 ? -8.546 -6.786 -9.456 1.00 75.88 102 GLU A CA 1
ATOM 836 C C . GLU A 1 102 ? -9.106 -5.497 -10.053 1.00 75.88 102 GLU A C 1
ATOM 838 O O . GLU A 1 102 ? -8.958 -5.280 -11.250 1.00 75.88 102 GLU A O 1
ATOM 843 N N . HIS A 1 103 ? -9.639 -4.597 -9.226 1.00 71.75 103 HIS A N 1
ATOM 844 C CA . HIS A 1 103 ? -10.145 -3.308 -9.692 1.00 71.75 103 HIS A CA 1
ATOM 845 C C . HIS A 1 103 ? -9.053 -2.449 -10.354 1.00 71.75 103 HIS A C 1
ATOM 847 O O . HIS A 1 103 ? -9.299 -1.819 -11.381 1.00 71.75 103 HIS A O 1
ATOM 853 N N . ILE A 1 104 ? -7.837 -2.423 -9.796 1.00 75.81 104 ILE A N 1
ATOM 854 C CA . ILE A 1 104 ? -6.684 -1.741 -10.402 1.00 75.81 104 ILE A CA 1
ATOM 855 C C . ILE A 1 104 ? -6.376 -2.367 -11.762 1.00 75.81 104 ILE A C 1
ATOM 857 O O . ILE A 1 104 ? -6.293 -1.640 -12.744 1.00 75.81 104 ILE A O 1
ATOM 861 N N . LYS A 1 105 ? -6.295 -3.699 -11.851 1.00 75.12 105 LYS A N 1
ATOM 862 C CA . LYS A 1 105 ? -6.052 -4.407 -13.118 1.00 75.12 105 LYS A CA 1
ATOM 863 C C . LYS A 1 105 ? -7.134 -4.127 -14.157 1.00 75.12 105 LYS A C 1
ATOM 865 O O . LYS A 1 105 ? -6.816 -3.946 -15.326 1.00 75.12 105 LYS A O 1
ATOM 870 N N . GLU A 1 106 ? -8.401 -4.108 -13.758 1.00 78.25 106 GLU A N 1
ATOM 871 C CA . GLU A 1 106 ? -9.526 -3.778 -14.639 1.00 78.25 106 GLU A CA 1
ATOM 872 C C . GLU A 1 106 ? -9.449 -2.326 -15.121 1.00 78.25 106 GLU A C 1
ATOM 874 O O . GLU A 1 106 ? -9.590 -2.066 -16.313 1.00 78.25 106 GLU A O 1
ATOM 879 N N . THR A 1 107 ? -9.142 -1.391 -14.220 1.00 71.81 107 THR A N 1
ATOM 880 C CA . THR A 1 107 ? -8.981 0.033 -14.549 1.00 71.81 107 THR A CA 1
ATOM 881 C C . THR A 1 107 ? -7.784 0.258 -15.476 1.00 71.81 107 THR A C 1
ATOM 883 O O . THR A 1 107 ? -7.883 1.001 -16.450 1.00 71.81 107 THR A O 1
ATOM 886 N N . GLU A 1 108 ? -6.654 -0.401 -15.219 1.00 73.38 108 GLU A N 1
ATOM 887 C CA . GLU A 1 108 ? -5.472 -0.366 -16.083 1.00 73.38 108 GLU A CA 1
ATOM 888 C C . GLU A 1 108 ? -5.761 -0.949 -17.464 1.00 73.38 108 GLU A C 1
ATOM 890 O O . GLU A 1 108 ? -5.346 -0.356 -18.458 1.00 73.38 108 GLU A O 1
ATOM 895 N N . ARG A 1 109 ? -6.495 -2.069 -17.544 1.00 75.69 109 ARG A N 1
ATOM 896 C CA . ARG A 1 109 ? -6.940 -2.648 -18.821 1.00 75.69 109 ARG A CA 1
ATOM 897 C C . ARG A 1 109 ? -7.809 -1.666 -19.597 1.00 75.69 109 ARG A C 1
ATOM 899 O O . ARG A 1 109 ? -7.476 -1.385 -20.740 1.00 75.69 109 ARG A O 1
ATOM 906 N N . ALA A 1 110 ? -8.822 -1.078 -18.963 1.00 77.12 110 ALA A N 1
ATOM 907 C CA . ALA A 1 110 ? -9.696 -0.093 -19.599 1.00 77.12 110 ALA A CA 1
ATOM 908 C C . ALA A 1 110 ? -8.927 1.158 -20.073 1.00 77.12 110 ALA A C 1
ATOM 910 O O . ALA A 1 110 ? -9.127 1.635 -21.186 1.00 77.12 110 ALA A O 1
ATOM 911 N N . LEU A 1 111 ? -7.988 1.671 -19.267 1.00 73.69 111 LEU A N 1
ATOM 912 C CA . LEU A 1 111 ? -7.103 2.776 -19.663 1.00 73.69 111 LEU A CA 1
ATOM 913 C C . LEU A 1 111 ? -6.144 2.388 -20.792 1.00 73.69 111 LEU A C 1
ATOM 915 O O . LEU A 1 111 ? -5.749 3.236 -21.591 1.00 73.69 111 LEU A O 1
ATOM 919 N N . CYS A 1 112 ? -5.682 1.141 -20.831 1.00 72.69 112 CYS A N 1
ATOM 920 C CA . CYS A 1 112 ? -4.884 0.630 -21.937 1.00 72.69 112 CYS A CA 1
ATOM 921 C C . CYS A 1 112 ? -5.721 0.553 -23.211 1.00 72.69 112 CYS A C 1
ATOM 923 O O . CYS A 1 112 ? -5.279 1.101 -24.210 1.00 72.69 112 CYS A O 1
ATOM 925 N N . GLU A 1 113 ? -6.912 -0.044 -23.172 1.00 74.19 113 GLU A N 1
ATOM 926 C CA . GLU A 1 113 ? -7.847 -0.120 -24.305 1.00 74.19 113 GLU A CA 1
ATOM 927 C C . GLU A 1 113 ? -8.144 1.273 -24.874 1.00 74.19 113 GLU A C 1
ATOM 929 O O . GLU A 1 113 ? -7.890 1.512 -26.051 1.00 74.19 113 GLU A O 1
ATOM 934 N N . PHE A 1 114 ? -8.506 2.232 -24.016 1.00 64.88 114 PHE A N 1
ATOM 935 C CA . PHE A 1 114 ? -8.717 3.628 -24.411 1.00 64.88 114 PHE A CA 1
ATOM 936 C C . PHE A 1 114 ? -7.473 4.261 -25.069 1.00 64.88 114 PHE A C 1
ATOM 938 O O . PHE A 1 114 ? -7.563 4.931 -26.093 1.00 64.88 114 PHE A O 1
ATOM 945 N N . ARG A 1 115 ? -6.272 4.013 -24.523 1.00 61.75 115 ARG A N 1
ATOM 946 C CA . ARG A 1 115 ? -5.005 4.497 -25.109 1.00 61.75 115 ARG A CA 1
ATOM 947 C C . ARG A 1 115 ? -4.620 3.789 -26.409 1.00 61.75 115 ARG A C 1
ATOM 949 O O . ARG A 1 115 ? -3.861 4.361 -27.188 1.00 61.75 115 ARG A O 1
ATOM 956 N N . TYR A 1 116 ? -5.053 2.549 -26.623 1.00 58.88 116 TYR A N 1
ATOM 957 C CA . TYR A 1 116 ? -4.841 1.832 -27.881 1.00 58.88 116 TYR A CA 1
ATOM 958 C C . TYR A 1 116 ? -5.763 2.371 -28.979 1.00 58.88 116 TYR A C 1
ATOM 960 O O . TYR A 1 116 ? -5.290 2.565 -30.095 1.00 58.88 116 TYR A O 1
ATOM 968 N N . GLU A 1 117 ? -7.016 2.694 -28.654 1.00 56.59 117 GLU A N 1
ATOM 969 C CA . GLU A 1 117 ? -7.961 3.326 -29.587 1.00 56.59 117 GLU A CA 1
ATOM 970 C C . GLU A 1 117 ? -7.472 4.711 -30.061 1.00 56.59 117 GLU A C 1
ATOM 972 O O . GLU A 1 117 ? -7.541 5.009 -31.253 1.00 56.59 117 GLU A O 1
ATOM 977 N N . ASP A 1 118 ? -6.867 5.514 -29.175 1.00 49.75 118 ASP A N 1
ATOM 978 C CA . ASP A 1 118 ? -6.238 6.801 -29.537 1.00 49.75 118 ASP A CA 1
ATOM 979 C C . ASP A 1 118 ? -4.983 6.641 -30.429 1.00 49.75 118 ASP A C 1
ATOM 981 O O . ASP A 1 118 ? -4.676 7.511 -31.248 1.00 49.75 118 ASP A O 1
ATOM 985 N N . LYS A 1 119 ? -4.240 5.528 -30.308 1.00 48.12 119 LYS A N 1
ATOM 986 C CA . LYS A 1 119 ? -3.011 5.276 -31.089 1.00 48.12 119 LYS A CA 1
ATOM 987 C C . LYS A 1 119 ? -3.264 4.862 -32.538 1.00 48.12 119 LYS A C 1
ATOM 989 O O . LYS A 1 119 ? -2.389 5.092 -33.368 1.00 48.12 119 LYS A O 1
ATOM 994 N N . GLU A 1 120 ? -4.421 4.288 -32.870 1.00 50.50 120 GLU A N 1
ATOM 995 C CA . GLU A 1 120 ? -4.764 3.990 -34.272 1.00 50.50 120 GLU A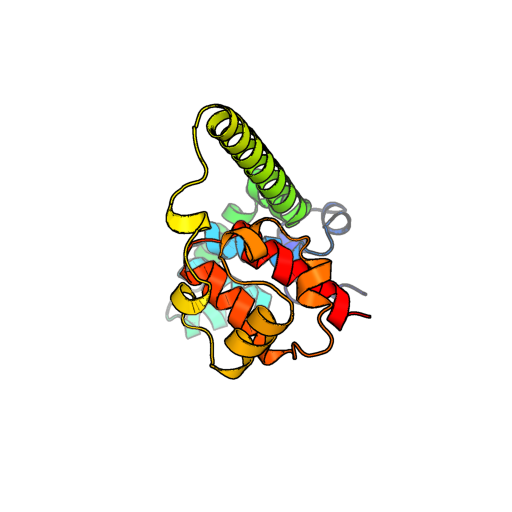 CA 1
ATOM 996 C C . GLU A 1 120 ? -4.950 5.265 -35.123 1.00 50.50 120 GLU A C 1
ATOM 998 O O . GLU A 1 120 ? -4.941 5.183 -36.352 1.00 50.50 120 GLU A O 1
ATOM 1003 N N . GLN A 1 121 ? -5.070 6.450 -34.504 1.00 51.28 121 GLN A N 1
ATOM 1004 C CA . GLN A 1 121 ? -5.427 7.698 -35.193 1.00 51.28 121 GLN A CA 1
ATOM 1005 C C . GLN A 1 121 ? -4.277 8.709 -35.431 1.00 51.28 121 GLN A C 1
ATOM 1007 O O . GLN A 1 121 ? -4.532 9.776 -35.988 1.00 51.28 121 GLN A O 1
ATOM 1012 N N . GLN A 1 122 ? -3.008 8.408 -35.118 1.00 51.19 122 GLN A N 1
ATOM 1013 C CA . GLN A 1 122 ? -1.852 9.283 -35.437 1.00 51.19 122 GLN A CA 1
ATOM 1014 C C . GLN A 1 122 ? -0.730 8.488 -36.129 1.00 51.19 122 GLN A C 1
ATOM 1016 O O . GLN A 1 122 ? -0.197 7.549 -35.549 1.00 51.19 122 GLN A O 1
ATOM 1021 N N . LEU A 1 123 ? -0.532 8.669 -37.447 1.00 55.41 123 LEU A N 1
ATOM 1022 C CA . LEU A 1 123 ? 0.456 9.547 -38.125 1.00 55.41 123 LEU A CA 1
ATOM 1023 C C . LEU A 1 123 ? 1.921 9.295 -37.729 1.00 55.41 123 LEU A C 1
ATOM 1025 O O . LEU A 1 123 ? 2.205 9.144 -36.553 1.00 55.41 123 LEU A O 1
ATOM 1029 N N . ASP A 1 124 ? 2.795 9.268 -38.750 1.00 53.44 124 ASP A N 1
ATOM 1030 C CA . ASP A 1 124 ? 4.264 9.098 -38.767 1.00 53.44 124 ASP A CA 1
ATOM 1031 C C . ASP A 1 124 ? 4.990 8.956 -37.410 1.00 53.44 124 ASP A C 1
ATOM 1033 O O . ASP A 1 124 ? 4.786 9.787 -36.523 1.00 53.44 124 ASP A O 1
ATOM 1037 N N . PRO A 1 125 ? 5.928 7.987 -37.260 1.00 57.00 125 PRO A N 1
ATOM 1038 C CA . PRO A 1 125 ? 6.676 7.792 -36.019 1.00 57.00 125 PRO A CA 1
ATOM 1039 C C . PRO A 1 125 ? 7.198 9.131 -35.474 1.00 57.00 125 PRO A C 1
ATOM 1041 O O . PRO A 1 125 ? 7.900 9.831 -36.216 1.00 57.00 125 PRO A O 1
ATOM 1044 N N . PRO A 1 126 ? 6.867 9.502 -34.218 1.00 63.84 126 PRO A N 1
ATOM 1045 C CA . PRO A 1 126 ? 7.282 10.771 -33.631 1.00 63.84 126 PRO A CA 1
ATOM 1046 C C . PRO A 1 126 ? 8.782 10.986 -33.827 1.00 63.84 126 PRO A C 1
ATOM 1048 O O . PRO A 1 126 ? 9.544 10.033 -33.675 1.00 63.84 126 PRO A O 1
ATOM 1051 N N . ASP A 1 127 ? 9.228 12.213 -34.112 1.00 68.12 127 ASP A N 1
ATOM 1052 C CA . ASP A 1 127 ? 10.645 12.511 -34.406 1.00 68.12 127 ASP A CA 1
ATOM 1053 C C . ASP A 1 127 ? 11.623 11.966 -33.348 1.00 68.12 127 ASP A C 1
ATOM 1055 O O . ASP A 1 127 ? 12.767 11.632 -33.657 1.00 68.12 127 ASP A O 1
ATOM 1059 N N . TYR A 1 128 ? 11.150 11.779 -32.114 1.00 73.31 128 TYR A N 1
ATOM 1060 C CA . TYR A 1 128 ? 11.897 11.153 -31.029 1.00 73.31 128 TYR A CA 1
ATOM 1061 C C . TYR A 1 128 ? 12.304 9.685 -31.291 1.00 73.31 128 TYR A C 1
ATOM 1063 O O . TYR A 1 128 ? 13.349 9.258 -30.815 1.00 73.31 128 TYR A O 1
ATOM 1071 N N . TYR A 1 129 ? 11.563 8.906 -32.089 1.00 80.62 129 TYR A N 1
ATOM 1072 C CA . TYR A 1 129 ? 11.952 7.530 -32.456 1.00 80.62 129 TYR A CA 1
ATOM 1073 C C . TYR A 1 129 ? 13.272 7.483 -33.231 1.00 80.62 129 TYR A C 1
ATOM 1075 O O . TYR A 1 129 ? 13.993 6.491 -33.155 1.00 80.62 129 TYR A O 1
ATOM 1083 N N . LYS A 1 130 ? 13.606 8.566 -33.943 1.00 82.38 130 LYS A N 1
ATOM 1084 C CA . LYS A 1 130 ? 14.855 8.712 -34.703 1.00 82.38 130 LYS A CA 1
ATOM 1085 C C . LYS A 1 130 ? 15.996 9.285 -33.857 1.00 82.38 130 LYS A C 1
ATOM 1087 O O . LYS A 1 130 ? 17.117 9.376 -34.354 1.00 82.38 130 LYS A O 1
ATOM 1092 N N . ALA A 1 131 ? 15.725 9.704 -32.619 1.00 85.88 131 ALA A N 1
ATOM 1093 C CA . ALA A 1 131 ? 16.740 10.260 -31.736 1.00 85.88 131 ALA A CA 1
ATOM 1094 C C . ALA A 1 131 ? 17.761 9.186 -31.334 1.00 85.88 131 ALA A C 1
ATOM 1096 O O . ALA A 1 131 ? 17.409 8.019 -31.156 1.00 85.88 131 ALA A O 1
ATOM 1097 N N . ASP A 1 132 ? 19.024 9.590 -31.190 1.00 88.75 132 ASP A N 1
ATOM 1098 C CA . ASP A 1 132 ? 20.100 8.720 -30.707 1.00 88.75 132 ASP A CA 1
ATOM 1099 C C . ASP A 1 132 ? 19.858 8.344 -29.237 1.00 88.75 132 ASP A C 1
ATOM 1101 O O . ASP A 1 132 ? 19.362 9.154 -28.446 1.00 88.75 132 ASP A O 1
ATOM 1105 N N . ILE A 1 133 ? 20.262 7.134 -28.850 1.00 91.31 133 ILE A N 1
ATOM 1106 C CA . ILE A 1 133 ? 20.183 6.667 -27.457 1.00 91.31 133 ILE A CA 1
ATOM 1107 C C . ILE A 1 133 ? 20.994 7.536 -26.476 1.00 91.31 133 ILE A C 1
ATOM 1109 O O . ILE A 1 133 ? 20.820 7.411 -25.270 1.00 91.31 133 ILE A O 1
ATOM 1113 N N . ALA A 1 134 ? 21.851 8.441 -26.958 1.00 88.00 134 ALA A N 1
ATOM 1114 C CA . ALA A 1 134 ? 22.553 9.437 -26.149 1.00 88.00 134 ALA A CA 1
ATOM 1115 C C . ALA A 1 134 ? 21.605 10.369 -25.374 1.00 88.00 134 ALA A C 1
ATOM 1117 O O . ALA A 1 134 ? 21.991 10.885 -24.330 1.00 88.00 134 ALA A O 1
ATOM 1118 N N . VAL A 1 135 ? 20.368 10.563 -25.847 1.00 86.25 135 VAL A N 1
ATOM 1119 C CA . VAL A 1 135 ? 19.354 11.376 -25.148 1.00 86.25 135 VAL A CA 1
ATOM 1120 C C . VAL A 1 135 ? 18.955 10.761 -23.800 1.00 86.25 135 VAL A C 1
ATOM 1122 O O . VAL A 1 135 ? 18.510 11.478 -22.913 1.00 86.25 135 VAL A O 1
ATOM 1125 N N . LEU A 1 136 ? 19.174 9.456 -23.617 1.00 87.00 136 LEU A N 1
ATOM 1126 C CA . LEU A 1 136 ? 18.912 8.740 -22.368 1.00 87.00 136 LEU A CA 1
ATOM 1127 C C . LEU A 1 136 ? 19.967 9.015 -21.273 1.00 87.00 136 LEU A C 1
ATOM 1129 O O . LEU A 1 136 ? 19.870 8.449 -20.192 1.00 87.00 136 LEU A O 1
ATOM 1133 N N . ASP A 1 137 ? 20.992 9.834 -21.535 1.00 88.50 137 ASP A N 1
ATOM 1134 C CA . ASP A 1 137 ? 22.050 10.203 -20.572 1.00 88.50 137 ASP A CA 1
ATOM 1135 C C . ASP A 1 137 ? 22.658 8.998 -19.815 1.00 88.50 137 ASP A C 1
ATOM 1137 O O . ASP A 1 137 ? 22.943 9.025 -18.619 1.00 88.50 137 ASP A O 1
ATOM 1141 N N . LEU A 1 138 ? 22.824 7.886 -20.538 1.00 90.50 138 LEU A N 1
ATOM 1142 C CA . LEU A 1 138 ? 23.361 6.637 -20.004 1.00 90.50 138 LEU A CA 1
ATOM 1143 C C . LEU A 1 138 ? 24.865 6.764 -19.752 1.00 90.50 138 LEU A C 1
ATOM 1145 O O . LEU A 1 138 ? 25.595 7.404 -20.516 1.00 90.50 138 LEU A O 1
ATOM 1149 N N . THR A 1 139 ? 25.384 6.026 -18.772 1.00 91.62 139 THR A N 1
ATOM 1150 C CA . THR A 1 139 ? 26.827 5.886 -18.599 1.00 91.62 139 THR A CA 1
ATOM 1151 C C . THR A 1 139 ? 27.470 5.386 -19.885 1.00 91.62 139 THR A C 1
ATOM 1153 O O . THR A 1 139 ? 26.946 4.534 -20.609 1.00 91.62 139 THR A O 1
ATOM 1156 N N . VAL A 1 140 ? 28.698 5.852 -20.122 1.00 88.75 140 VAL A N 1
ATOM 1157 C CA . VAL A 1 140 ? 29.518 5.488 -21.288 1.00 88.75 140 VAL A CA 1
ATOM 1158 C C . VAL A 1 140 ? 29.571 3.969 -21.501 1.00 88.75 140 VAL A C 1
ATOM 1160 O O . VAL A 1 140 ? 29.598 3.494 -22.635 1.00 88.75 140 VAL A O 1
ATOM 1163 N N . ARG A 1 141 ? 29.568 3.177 -20.422 1.00 87.50 141 ARG A N 1
ATOM 1164 C CA . ARG A 1 141 ? 29.553 1.712 -20.506 1.00 87.50 141 ARG A CA 1
ATOM 1165 C C . ARG A 1 141 ? 28.237 1.191 -21.086 1.00 87.50 141 ARG A C 1
ATOM 1167 O O . ARG A 1 141 ? 28.281 0.385 -22.012 1.00 87.50 141 ARG A O 1
ATOM 1174 N N . THR A 1 142 ? 27.106 1.620 -20.538 1.00 89.69 142 THR A N 1
ATOM 1175 C CA . THR A 1 142 ? 25.769 1.165 -20.941 1.00 89.69 142 THR A CA 1
ATOM 1176 C C . THR A 1 142 ? 25.445 1.631 -22.360 1.00 89.69 142 THR A C 1
ATOM 1178 O O . THR A 1 142 ? 25.066 0.807 -23.192 1.00 89.69 142 THR A O 1
ATOM 1181 N N . TYR A 1 143 ? 25.755 2.891 -22.684 1.00 91.12 143 TYR A N 1
ATOM 1182 C CA . TYR A 1 143 ? 25.674 3.439 -24.041 1.00 91.12 143 TYR A CA 1
ATOM 1183 C C . TYR A 1 143 ? 26.457 2.593 -25.060 1.00 91.12 143 TYR A C 1
ATOM 1185 O O . TYR A 1 143 ? 25.914 2.143 -26.069 1.00 91.12 143 TYR A O 1
ATOM 1193 N N . ASN A 1 144 ? 27.735 2.306 -24.782 1.00 90.94 144 ASN A N 1
ATOM 1194 C CA . ASN A 1 144 ? 28.588 1.567 -25.716 1.00 90.94 144 ASN A CA 1
ATOM 1195 C C . ASN A 1 144 ? 28.154 0.110 -25.911 1.00 90.94 144 ASN A C 1
ATOM 1197 O O . ASN A 1 144 ? 28.308 -0.429 -27.008 1.00 90.94 144 ASN A O 1
ATOM 1201 N N . VAL A 1 145 ? 27.633 -0.541 -24.866 1.00 90.94 145 VAL A N 1
ATOM 1202 C CA . VAL A 1 145 ? 27.101 -1.907 -24.973 1.00 90.94 145 VAL A CA 1
ATOM 1203 C C . VAL A 1 145 ? 25.877 -1.925 -25.883 1.00 90.94 145 VAL A C 1
ATOM 1205 O O . VAL A 1 145 ? 25.843 -2.722 -26.816 1.00 90.94 145 VAL A O 1
ATOM 1208 N N . LEU A 1 146 ? 24.919 -1.021 -25.667 1.00 90.00 146 LEU A N 1
ATOM 1209 C CA . LEU A 1 146 ? 23.708 -0.933 -26.486 1.00 90.00 146 LEU A CA 1
ATOM 1210 C C . LEU A 1 146 ? 24.041 -0.650 -27.952 1.00 90.00 146 LEU A C 1
ATOM 1212 O O . LEU A 1 146 ? 23.592 -1.369 -28.846 1.00 90.00 146 LEU A O 1
ATOM 1216 N N . ARG A 1 147 ? 24.935 0.308 -28.201 1.00 91.94 147 ARG A N 1
ATOM 1217 C CA . ARG A 1 147 ? 25.363 0.653 -29.558 1.00 91.94 147 ARG A CA 1
ATOM 1218 C C . ARG A 1 147 ? 26.053 -0.512 -30.273 1.00 91.94 147 ARG A C 1
ATOM 1220 O O . ARG A 1 147 ? 25.823 -0.733 -31.459 1.00 91.94 147 ARG A O 1
ATOM 1227 N N . LYS A 1 148 ? 26.881 -1.285 -29.558 1.00 90.12 148 LYS A N 1
ATOM 1228 C CA . LYS A 1 148 ? 27.570 -2.468 -30.103 1.00 90.12 148 LYS A CA 1
ATOM 1229 C C . LYS A 1 148 ? 26.599 -3.585 -30.498 1.00 90.12 148 LYS A C 1
ATOM 1231 O O . LYS A 1 148 ? 26.861 -4.296 -31.461 1.00 90.12 148 LYS A O 1
ATOM 1236 N N . GLU A 1 149 ? 25.494 -3.722 -29.772 1.00 89.62 149 GLU A N 1
ATOM 1237 C CA . GLU A 1 149 ? 24.428 -4.695 -30.053 1.00 89.62 149 GLU A CA 1
ATOM 1238 C C . GLU A 1 149 ? 23.426 -4.202 -31.118 1.00 89.62 149 GLU A C 1
ATOM 1240 O O . GLU A 1 149 ? 22.465 -4.903 -31.450 1.00 89.62 149 GLU A O 1
ATOM 1245 N N . GLY A 1 150 ? 23.668 -3.015 -31.688 1.00 88.81 150 GLY A N 1
ATOM 1246 C CA . GLY A 1 150 ? 22.894 -2.446 -32.790 1.00 88.81 150 GLY A CA 1
ATOM 124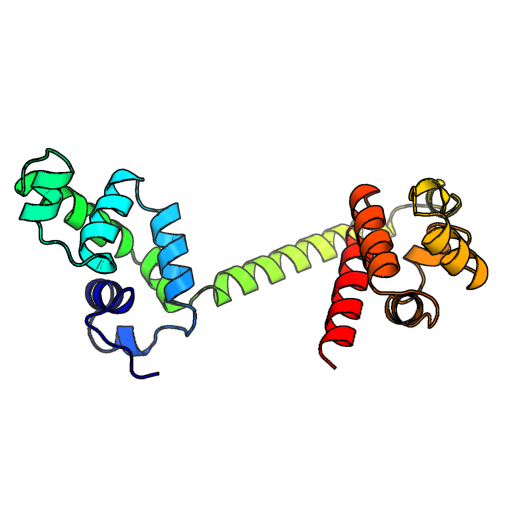7 C C . GLY A 1 150 ? 21.720 -1.565 -32.368 1.00 88.81 150 GLY A C 1
ATOM 1248 O O . GLY A 1 150 ? 20.893 -1.253 -33.215 1.00 88.81 150 GLY A O 1
ATOM 1249 N N . PHE A 1 151 ? 21.633 -1.160 -31.098 1.00 92.25 151 PHE A N 1
ATOM 1250 C CA . PHE A 1 151 ? 20.641 -0.187 -30.632 1.00 92.25 151 PHE A CA 1
ATOM 1251 C C . PHE A 1 151 ? 21.220 1.219 -30.787 1.00 92.25 151 PHE A C 1
ATOM 1253 O O . PHE A 1 151 ? 22.050 1.640 -29.980 1.00 92.25 151 PHE A O 1
ATOM 1260 N N . LEU A 1 152 ? 20.855 1.912 -31.866 1.00 91.06 152 LEU A N 1
ATOM 1261 C CA . LEU A 1 152 ? 21.389 3.239 -32.190 1.00 91.06 152 LEU A CA 1
ATOM 1262 C C . LEU A 1 152 ? 20.396 4.341 -31.832 1.00 91.06 152 LEU A C 1
ATOM 1264 O O . LEU A 1 152 ? 20.793 5.426 -31.413 1.00 91.06 152 LEU A O 1
ATOM 1268 N N . THR A 1 153 ? 19.111 4.041 -31.976 1.00 92.38 153 THR A N 1
ATOM 1269 C CA . THR A 1 153 ? 18.014 4.976 -31.766 1.00 92.38 153 THR A CA 1
ATOM 1270 C C . THR A 1 153 ? 17.111 4.545 -30.620 1.00 92.38 153 THR A C 1
ATOM 1272 O O . THR A 1 153 ? 17.095 3.383 -30.204 1.00 92.38 153 THR A O 1
ATOM 1275 N N . ILE A 1 154 ? 16.316 5.487 -30.120 1.00 89.69 154 ILE A N 1
ATOM 1276 C CA . ILE A 1 154 ? 15.249 5.191 -29.162 1.00 89.69 154 ILE A CA 1
ATOM 1277 C C . ILE A 1 154 ? 14.274 4.166 -29.756 1.00 89.69 154 ILE A C 1
ATOM 1279 O O . ILE A 1 154 ? 13.880 3.232 -29.057 1.00 89.69 154 ILE A O 1
ATOM 1283 N N . GLY A 1 155 ? 13.913 4.302 -31.038 1.00 87.12 155 GLY A N 1
ATOM 1284 C CA . GLY A 1 155 ? 13.025 3.361 -31.721 1.00 87.12 155 GLY A CA 1
ATOM 1285 C C . GLY A 1 155 ? 13.523 1.918 -31.631 1.00 87.12 155 GLY A C 1
ATOM 1286 O O . GLY A 1 155 ? 12.755 1.035 -31.249 1.00 87.12 155 GLY A O 1
ATOM 1287 N N . ASP A 1 156 ? 14.827 1.695 -31.837 1.00 89.94 156 ASP A N 1
ATOM 1288 C CA . ASP A 1 156 ? 15.436 0.360 -31.748 1.00 89.94 156 ASP A CA 1
ATOM 1289 C C . ASP A 1 156 ? 15.218 -0.287 -30.371 1.00 89.94 156 ASP A C 1
ATOM 1291 O O . ASP A 1 156 ? 15.004 -1.499 -30.270 1.00 89.94 156 ASP A O 1
ATOM 1295 N N . ILE A 1 157 ? 15.270 0.511 -29.300 1.00 89.31 157 ILE A N 1
ATOM 1296 C CA . ILE A 1 157 ? 15.027 0.049 -27.930 1.00 89.31 157 ILE A CA 1
ATOM 1297 C C . ILE A 1 157 ? 13.533 -0.207 -27.717 1.00 89.31 157 ILE A C 1
ATOM 1299 O O . ILE A 1 157 ? 13.165 -1.270 -27.214 1.00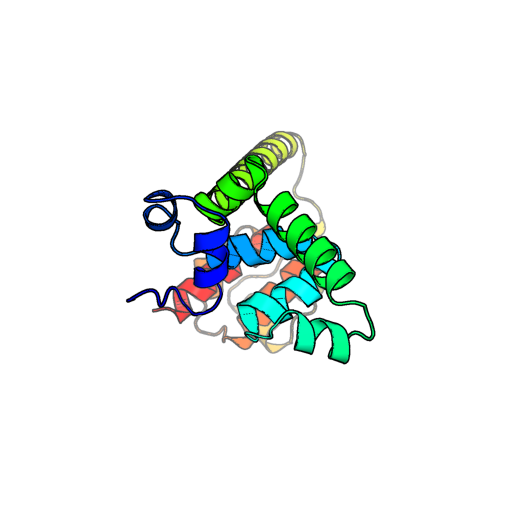 89.31 157 ILE A O 1
ATOM 1303 N N . LEU A 1 158 ? 12.667 0.738 -28.094 1.00 88.00 158 LEU A N 1
ATOM 1304 C CA . LEU A 1 158 ? 11.223 0.658 -27.850 1.00 88.00 158 LEU A CA 1
ATOM 1305 C C . LEU A 1 158 ? 10.572 -0.523 -28.579 1.00 88.00 158 LEU A C 1
ATOM 1307 O O . LEU A 1 158 ? 9.771 -1.240 -27.972 1.00 88.00 158 LEU A O 1
ATOM 1311 N N . GLU A 1 159 ? 10.961 -0.774 -29.827 1.00 88.00 159 GLU A N 1
ATOM 1312 C CA . GLU A 1 159 ? 10.386 -1.817 -30.686 1.00 88.00 159 GLU A CA 1
ATOM 1313 C C . GLU A 1 159 ? 10.962 -3.216 -30.419 1.00 88.00 159 GLU A C 1
ATOM 1315 O O . GLU A 1 159 ? 10.340 -4.229 -30.740 1.00 88.00 159 GLU A O 1
ATOM 1320 N N . THR A 1 160 ? 12.130 -3.313 -29.781 1.00 88.81 160 THR A N 1
ATOM 1321 C CA . THR A 1 160 ? 12.765 -4.609 -29.516 1.00 88.81 160 THR A CA 1
ATOM 1322 C C . THR A 1 160 ? 12.144 -5.323 -28.319 1.00 88.81 160 THR A C 1
ATOM 1324 O O . THR A 1 160 ? 12.015 -4.737 -27.253 1.00 88.81 160 THR A O 1
ATOM 1327 N N . ALA A 1 161 ? 11.856 -6.622 -28.421 1.00 87.81 161 ALA A N 1
ATOM 1328 C CA . ALA A 1 161 ? 11.383 -7.424 -27.288 1.00 87.81 161 ALA A CA 1
ATOM 1329 C C . ALA A 1 161 ? 12.296 -7.291 -26.037 1.00 87.81 161 ALA A C 1
ATOM 1331 O O . ALA A 1 161 ? 13.523 -7.407 -26.163 1.00 87.81 161 ALA A O 1
ATOM 1332 N N . PRO A 1 162 ? 11.740 -7.052 -24.833 1.00 87.69 162 PRO A N 1
ATOM 1333 C CA . PRO A 1 162 ? 12.523 -6.790 -23.620 1.00 87.69 162 PRO A CA 1
ATOM 1334 C C . PRO A 1 162 ? 13.490 -7.933 -23.270 1.00 87.69 162 PRO A C 1
ATOM 1336 O O . PRO A 1 162 ? 14.589 -7.685 -22.774 1.00 87.69 162 PRO A O 1
ATOM 1339 N N . GLU A 1 163 ? 13.154 -9.177 -23.615 1.00 87.00 163 GLU A N 1
ATOM 1340 C CA . GLU A 1 163 ? 14.001 -10.355 -23.424 1.00 87.00 163 GLU A CA 1
ATOM 1341 C C . GLU A 1 163 ? 15.304 -10.280 -24.230 1.00 87.00 163 GLU A C 1
ATOM 1343 O O . GLU A 1 163 ? 16.340 -10.750 -23.759 1.00 87.00 163 GLU A O 1
ATOM 1348 N N . ARG A 1 164 ? 15.284 -9.668 -25.426 1.00 87.50 164 ARG A N 1
ATOM 1349 C CA . ARG A 1 164 ? 16.492 -9.481 -26.248 1.00 87.50 164 ARG A CA 1
ATOM 1350 C C . ARG A 1 164 ? 17.449 -8.496 -25.586 1.00 87.50 164 ARG A C 1
ATOM 1352 O O . ARG A 1 164 ? 18.648 -8.749 -25.582 1.00 87.50 164 ARG A O 1
ATOM 1359 N N . ILE A 1 165 ? 16.929 -7.412 -25.011 1.00 87.69 165 ILE A N 1
ATOM 1360 C CA . ILE A 1 165 ? 17.734 -6.372 -24.352 1.00 87.69 165 ILE A CA 1
ATOM 1361 C C . ILE A 1 165 ? 18.298 -6.902 -23.032 1.00 87.69 165 ILE A C 1
ATOM 1363 O O . ILE A 1 165 ? 19.508 -6.875 -22.811 1.00 87.69 165 ILE A O 1
ATOM 1367 N N . VAL A 1 166 ? 17.440 -7.467 -22.177 1.00 86.81 166 VAL A N 1
ATOM 1368 C CA . VAL A 1 166 ? 17.862 -8.062 -20.901 1.00 86.81 166 VAL A CA 1
ATOM 1369 C C . VAL A 1 166 ? 18.781 -9.264 -21.137 1.00 86.81 166 VAL A C 1
ATOM 1371 O O . VAL A 1 166 ? 19.622 -9.554 -20.294 1.00 86.81 166 VAL A O 1
ATOM 1374 N N . GLY A 1 167 ? 18.664 -9.957 -22.272 1.00 83.31 167 GLY A N 1
ATOM 1375 C CA . GLY A 1 167 ? 19.486 -11.107 -22.653 1.00 83.31 167 GLY A CA 1
ATOM 1376 C C . GLY A 1 167 ? 20.897 -10.782 -23.159 1.00 83.31 167 GLY A C 1
ATOM 1377 O O . GLY A 1 167 ? 21.692 -11.709 -23.331 1.00 83.31 167 GLY A O 1
ATOM 1378 N N . ILE A 1 168 ? 21.247 -9.506 -23.372 1.00 85.69 168 ILE A N 1
ATOM 1379 C CA . ILE A 1 168 ? 22.583 -9.107 -23.841 1.00 85.69 168 ILE A CA 1
ATOM 1380 C C . ILE A 1 168 ? 23.636 -9.582 -22.835 1.00 85.69 168 ILE A C 1
ATOM 1382 O O . ILE A 1 168 ? 23.687 -9.140 -21.690 1.00 85.69 168 ILE A O 1
ATOM 1386 N N . ARG A 1 169 ? 24.544 -10.466 -23.261 1.00 78.00 169 ARG A N 1
ATOM 1387 C CA . ARG A 1 169 ? 25.568 -11.044 -22.369 1.00 78.00 169 ARG A CA 1
ATOM 1388 C C . ARG A 1 169 ? 26.467 -9.981 -21.722 1.00 78.00 169 ARG A C 1
ATOM 1390 O O . ARG A 1 169 ? 26.966 -10.190 -20.620 1.00 78.00 169 ARG A O 1
ATOM 1397 N N . ALA A 1 170 ? 26.699 -8.874 -22.424 1.00 77.31 170 ALA A N 1
ATOM 1398 C CA . ALA A 1 170 ? 27.560 -7.781 -21.985 1.00 77.31 170 ALA A CA 1
ATOM 1399 C C . ALA A 1 170 ? 26.866 -6.760 -21.061 1.00 77.31 170 ALA A C 1
ATOM 1401 O O . ALA A 1 170 ? 27.569 -5.964 -20.430 1.00 77.31 170 ALA A O 1
ATOM 1402 N N . ILE A 1 171 ? 25.528 -6.781 -20.957 1.00 79.56 171 ILE A N 1
ATOM 1403 C CA . ILE A 1 171 ? 24.779 -5.886 -20.072 1.00 79.56 171 ILE A CA 1
ATOM 1404 C C . ILE A 1 171 ? 24.707 -6.527 -18.682 1.00 79.56 171 ILE A C 1
ATOM 1406 O O . ILE A 1 171 ? 24.201 -7.633 -18.487 1.00 79.56 171 ILE A O 1
ATOM 1410 N N . GLY A 1 172 ? 25.345 -5.874 -17.713 1.00 80.00 172 GLY A N 1
ATOM 1411 C CA . GLY A 1 172 ? 25.323 -6.307 -16.319 1.00 80.00 172 GLY A CA 1
ATOM 1412 C C . GLY A 1 172 ? 24.156 -5.676 -15.568 1.00 80.00 172 GLY A C 1
ATOM 1413 O O . GLY A 1 172 ? 23.603 -4.683 -16.024 1.00 80.00 172 GLY A O 1
ATOM 1414 N N . ARG A 1 173 ? 23.871 -6.190 -14.366 1.00 82.06 173 ARG A N 1
ATOM 1415 C CA . ARG A 1 173 ? 22.857 -5.677 -13.424 1.00 82.06 173 ARG A CA 1
ATOM 1416 C C . ARG A 1 173 ? 22.733 -4.146 -13.415 1.00 82.06 173 ARG A C 1
ATOM 1418 O O . ARG A 1 173 ? 21.680 -3.626 -13.748 1.00 82.06 173 ARG A O 1
ATOM 1425 N N . LYS A 1 174 ? 23.835 -3.444 -13.135 1.00 84.62 174 LYS A N 1
ATOM 1426 C CA . LYS A 1 174 ? 23.853 -1.974 -13.056 1.00 84.62 174 LYS A CA 1
ATOM 1427 C C . LYS A 1 174 ? 23.493 -1.280 -14.370 1.00 84.62 174 LYS A C 1
ATOM 1429 O O . LYS A 1 174 ? 22.855 -0.245 -14.339 1.00 84.62 174 LYS A O 1
ATOM 1434 N N . SER A 1 175 ? 23.909 -1.839 -15.506 1.00 87.94 175 SER A N 1
ATOM 1435 C CA . SER A 1 175 ? 23.602 -1.276 -16.825 1.00 87.94 175 SER A CA 1
ATOM 1436 C C . SER A 1 175 ? 22.142 -1.502 -17.217 1.00 87.94 175 SER A C 1
ATOM 1438 O O . SER A 1 175 ? 21.568 -0.681 -17.919 1.00 87.94 175 SER A O 1
ATOM 1440 N N . THR A 1 176 ? 21.541 -2.608 -16.771 1.00 87.62 176 THR A N 1
ATOM 1441 C CA . THR A 1 176 ? 20.112 -2.870 -16.976 1.00 87.62 176 THR A CA 1
ATOM 1442 C C . THR A 1 176 ? 19.253 -1.964 -16.100 1.00 87.62 176 THR A C 1
ATOM 1444 O O . THR A 1 176 ? 18.311 -1.376 -16.611 1.00 87.62 176 THR A O 1
ATOM 1447 N N . GLU A 1 177 ? 19.595 -1.830 -14.813 1.00 89.75 177 GLU A N 1
ATOM 1448 C CA . GLU A 1 177 ? 18.922 -0.918 -13.872 1.00 89.75 177 GLU A CA 1
ATOM 1449 C C . GLU A 1 177 ? 18.983 0.525 -14.392 1.00 89.75 177 GLU A C 1
ATOM 1451 O O . GLU A 1 177 ? 17.953 1.159 -14.570 1.00 89.75 177 GLU A O 1
ATOM 1456 N N . GLU A 1 178 ? 20.169 0.983 -14.792 1.00 91.50 178 GLU A N 1
ATOM 1457 C CA . GLU A 1 178 ? 20.359 2.311 -15.378 1.00 91.50 178 GLU A CA 1
ATOM 1458 C C . GLU A 1 178 ? 19.514 2.551 -16.638 1.00 91.50 178 GLU A C 1
ATOM 1460 O O . GLU A 1 178 ? 18.940 3.624 -16.806 1.00 91.50 178 GLU A O 1
ATOM 1465 N N . LEU A 1 179 ? 19.421 1.560 -17.531 1.00 91.25 179 LEU A N 1
ATOM 1466 C CA . LEU A 1 179 ? 18.583 1.673 -18.723 1.00 91.25 179 LEU A CA 1
ATOM 1467 C C . LEU A 1 179 ? 17.091 1.75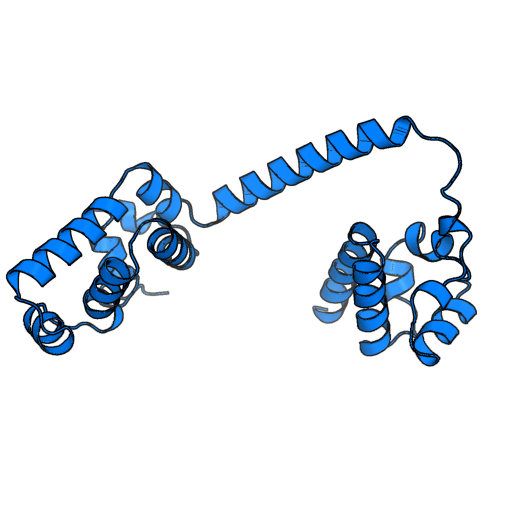7 -18.364 1.00 91.25 179 LEU A C 1
ATOM 1469 O O . LEU A 1 179 ? 16.358 2.509 -19.000 1.00 91.25 179 LEU A O 1
ATOM 1473 N N . ILE A 1 180 ? 16.637 0.985 -17.374 1.00 91.44 180 ILE A N 1
ATOM 1474 C CA . ILE A 1 180 ? 15.248 0.996 -16.891 1.00 91.44 180 ILE A CA 1
ATOM 1475 C C . ILE A 1 180 ? 14.905 2.366 -16.296 1.00 91.44 180 ILE A C 1
ATOM 1477 O O . ILE A 1 180 ? 13.884 2.945 -16.677 1.00 91.44 180 ILE A O 1
ATOM 1481 N N . ASP A 1 181 ? 15.765 2.883 -15.418 1.00 91.50 181 ASP A N 1
ATOM 1482 C CA . ASP A 1 181 ? 15.568 4.162 -14.731 1.00 91.50 181 ASP A CA 1
ATOM 1483 C C . ASP A 1 181 ? 15.549 5.316 -15.739 1.00 91.50 181 ASP A C 1
ATOM 1485 O O . ASP A 1 181 ? 14.594 6.089 -15.796 1.00 91.50 181 ASP A O 1
ATOM 1489 N N . SER A 1 182 ? 16.543 5.363 -16.629 1.00 89.75 182 SER A N 1
ATOM 1490 C CA . SER A 1 182 ? 16.623 6.394 -17.663 1.00 89.75 182 SER A CA 1
ATOM 1491 C C . SER A 1 182 ? 15.413 6.380 -18.608 1.00 89.75 182 SER A C 1
ATOM 1493 O O . SER A 1 182 ? 14.893 7.435 -18.982 1.00 89.75 182 SER A O 1
ATOM 1495 N N . LEU A 1 183 ? 14.909 5.197 -18.979 1.00 89.56 183 LEU A N 1
ATOM 1496 C CA . LEU A 1 183 ? 13.693 5.095 -19.787 1.00 89.56 183 LEU A CA 1
ATOM 1497 C C . LEU A 1 183 ? 12.459 5.615 -19.039 1.00 89.56 183 LEU A C 1
ATOM 1499 O O . LEU A 1 183 ? 11.606 6.232 -19.674 1.00 89.56 183 LEU A O 1
ATOM 1503 N N . ASP A 1 184 ? 12.340 5.397 -17.727 1.00 88.62 184 ASP A N 1
ATOM 1504 C CA . ASP A 1 184 ? 11.226 5.945 -16.938 1.00 88.62 184 ASP A CA 1
ATOM 1505 C C . ASP A 1 184 ? 11.302 7.477 -16.845 1.00 88.62 184 ASP A C 1
ATOM 1507 O O . ASP A 1 184 ? 10.313 8.165 -17.124 1.00 88.62 184 ASP A O 1
ATOM 1511 N N . GLU A 1 185 ? 12.491 8.014 -16.556 1.00 86.06 185 GLU A N 1
ATOM 1512 C CA . GLU A 1 185 ? 12.754 9.456 -16.456 1.00 86.06 185 GLU A CA 1
ATOM 1513 C C . GLU A 1 185 ? 12.487 10.193 -17.776 1.00 86.06 185 GLU A C 1
ATOM 1515 O O . GLU A 1 185 ? 11.931 11.292 -17.779 1.00 86.06 185 GLU A O 1
ATOM 1520 N N . ASN A 1 186 ? 12.800 9.560 -18.910 1.00 83.31 186 ASN A N 1
ATOM 1521 C CA . ASN A 1 186 ? 12.555 10.105 -20.247 1.00 83.31 186 ASN A CA 1
ATOM 1522 C C . ASN A 1 186 ? 11.122 9.857 -20.768 1.00 83.31 186 ASN A C 1
ATOM 1524 O O . ASN A 1 186 ? 10.816 10.170 -21.919 1.00 83.31 186 ASN A O 1
ATOM 1528 N N . GLY A 1 187 ? 10.217 9.320 -19.940 1.00 81.62 187 GLY A N 1
ATOM 1529 C CA . GLY A 1 187 ? 8.796 9.162 -20.271 1.00 81.62 187 GLY A CA 1
ATOM 1530 C C . GLY A 1 187 ? 8.424 7.850 -20.976 1.00 81.62 187 GLY A C 1
ATOM 1531 O O . GLY A 1 187 ? 7.257 7.649 -21.318 1.00 81.62 187 GLY A O 1
ATOM 1532 N N . PHE A 1 188 ? 9.356 6.906 -21.125 1.00 86.19 188 PHE A N 1
ATOM 1533 C CA . PHE A 1 188 ? 9.137 5.565 -21.693 1.00 86.19 188 PHE A CA 1
ATOM 1534 C C . PHE A 1 188 ? 8.736 4.535 -20.637 1.00 86.19 188 PHE A C 1
ATOM 1536 O O . PHE A 1 188 ? 9.186 3.386 -20.655 1.00 86.19 188 PHE A O 1
ATOM 1543 N N . LYS A 1 189 ? 7.816 4.923 -19.750 1.00 83.62 189 LYS A N 1
ATOM 1544 C CA . LYS A 1 189 ? 7.371 4.122 -18.596 1.00 83.62 189 LYS A CA 1
ATOM 1545 C C . LYS A 1 189 ? 6.927 2.714 -18.977 1.00 83.62 189 LYS A C 1
ATOM 1547 O O . LYS A 1 189 ? 7.292 1.740 -18.332 1.00 83.62 189 LYS A O 1
ATOM 1552 N N . ALA A 1 190 ? 6.179 2.594 -20.075 1.00 82.62 190 ALA A N 1
ATOM 1553 C CA . ALA A 1 190 ? 5.708 1.301 -20.565 1.00 82.62 190 ALA A CA 1
ATOM 1554 C C . ALA A 1 190 ? 6.871 0.360 -20.918 1.00 82.62 190 ALA A C 1
ATOM 1556 O O . ALA A 1 190 ? 6.819 -0.825 -20.597 1.00 82.62 190 ALA A O 1
ATOM 1557 N N . LYS A 1 191 ? 7.935 0.881 -21.547 1.00 88.94 191 LYS A N 1
ATOM 1558 C CA . LYS A 1 191 ? 9.103 0.070 -21.896 1.00 88.94 191 LYS A CA 1
ATOM 1559 C C . LYS A 1 191 ? 9.966 -0.248 -20.681 1.00 88.94 191 LYS A C 1
ATOM 1561 O O . LYS A 1 191 ? 10.421 -1.382 -20.549 1.00 88.94 191 LYS A O 1
ATOM 1566 N N . SER A 1 192 ? 10.152 0.735 -19.803 1.00 89.56 192 SER A N 1
ATOM 1567 C CA . SER A 1 192 ? 10.855 0.579 -18.528 1.00 89.56 192 SER A CA 1
ATOM 1568 C C . SER A 1 192 ? 10.246 -0.559 -17.694 1.00 89.56 192 SER A C 1
ATOM 1570 O O . SER A 1 192 ? 10.947 -1.502 -17.329 1.00 89.56 192 SER A O 1
ATOM 1572 N N . LEU A 1 193 ? 8.917 -0.569 -17.529 1.00 87.38 193 LEU A N 1
ATOM 1573 C CA . LEU A 1 193 ? 8.194 -1.629 -16.815 1.00 87.38 193 LEU A CA 1
ATOM 1574 C C . LEU A 1 193 ? 8.357 -3.010 -17.468 1.00 87.38 193 LEU A C 1
ATOM 1576 O O . LEU A 1 193 ? 8.630 -3.988 -16.776 1.00 87.38 193 LEU A O 1
ATOM 1580 N N . GLN A 1 194 ? 8.255 -3.103 -18.800 1.00 87.94 194 GLN A N 1
ATOM 1581 C CA . GLN A 1 194 ? 8.474 -4.366 -19.523 1.00 87.94 194 GLN A CA 1
ATOM 1582 C C . GLN A 1 194 ? 9.883 -4.940 -19.297 1.00 87.94 194 GLN A C 1
ATOM 1584 O O . GLN A 1 194 ? 10.051 -6.155 -19.160 1.00 87.94 194 GLN A O 1
ATOM 1589 N N . LEU A 1 195 ? 10.903 -4.074 -19.270 1.00 87.88 195 LEU A N 1
ATOM 1590 C CA . LEU A 1 195 ? 12.286 -4.468 -19.003 1.00 87.88 195 LEU A CA 1
ATOM 1591 C C . LEU A 1 195 ? 12.473 -4.905 -17.548 1.00 87.88 195 LEU A C 1
ATOM 1593 O O . LEU A 1 195 ? 13.123 -5.926 -17.318 1.00 87.88 195 LEU A O 1
ATOM 1597 N N . LEU A 1 196 ? 11.867 -4.192 -16.595 1.00 87.88 196 LEU A N 1
ATOM 1598 C CA . LEU A 1 196 ? 11.890 -4.535 -15.172 1.00 87.88 196 LEU A CA 1
ATOM 1599 C C . LEU A 1 196 ? 11.270 -5.916 -14.914 1.00 87.88 196 LEU A C 1
ATOM 1601 O O . LEU A 1 196 ? 11.911 -6.773 -14.310 1.00 87.88 196 LEU A O 1
ATOM 1605 N N . GLU A 1 197 ? 10.086 -6.192 -15.470 1.00 85.94 197 GLU A N 1
ATOM 1606 C CA . GLU A 1 197 ? 9.438 -7.504 -15.339 1.00 85.94 197 GLU A CA 1
ATOM 1607 C C . GLU A 1 197 ? 10.295 -8.649 -15.900 1.00 85.94 197 GLU A C 1
ATOM 1609 O O . GLU A 1 197 ? 10.347 -9.746 -15.333 1.00 85.94 197 GLU A O 1
ATOM 1614 N N . CYS A 1 198 ? 10.953 -8.427 -17.042 1.00 85.06 198 CYS A N 1
ATOM 1615 C CA . CYS A 1 198 ? 11.838 -9.423 -17.648 1.00 85.06 198 CYS A CA 1
ATOM 1616 C C . CYS A 1 198 ? 13.117 -9.629 -16.833 1.00 85.06 198 CYS A C 1
ATOM 1618 O O . CYS A 1 198 ? 13.605 -10.756 -16.711 1.00 85.06 198 CYS A O 1
ATOM 1620 N N . TYR A 1 199 ? 13.657 -8.551 -16.273 1.00 85.31 199 TYR A N 1
ATOM 1621 C CA . TYR A 1 199 ? 14.840 -8.571 -15.429 1.00 85.31 199 TYR A CA 1
ATOM 1622 C C . TYR A 1 199 ? 14.595 -9.323 -14.112 1.00 85.31 199 TYR A C 1
ATOM 1624 O O . TYR A 1 199 ? 15.371 -10.222 -13.776 1.00 85.31 199 TYR A O 1
ATOM 1632 N N . ASP A 1 200 ? 13.473 -9.070 -13.437 1.00 82.06 200 ASP A N 1
ATOM 1633 C CA . ASP A 1 200 ? 13.099 -9.761 -12.197 1.00 82.06 200 ASP A CA 1
ATOM 1634 C C . ASP A 1 200 ? 12.910 -11.269 -12.415 1.00 82.06 200 ASP A C 1
ATOM 1636 O O . ASP A 1 200 ? 13.434 -12.094 -11.661 1.00 82.06 200 ASP A O 1
ATOM 1640 N N . LYS A 1 201 ? 12.250 -11.659 -13.516 1.00 78.94 201 LYS A N 1
ATOM 1641 C CA . LYS A 1 201 ? 12.102 -13.073 -13.913 1.00 78.94 201 LYS A CA 1
ATOM 1642 C C . LYS A 1 201 ? 13.445 -13.767 -14.165 1.00 78.94 201 LYS A C 1
ATOM 1644 O O . LYS A 1 201 ? 13.522 -14.988 -14.030 1.00 78.94 201 LYS A O 1
ATOM 1649 N N . ARG A 1 202 ? 14.487 -13.024 -14.555 1.00 72.81 202 ARG A N 1
ATOM 1650 C CA . ARG A 1 202 ? 15.841 -13.553 -14.780 1.00 72.81 202 ARG A CA 1
ATOM 1651 C C . ARG A 1 202 ? 16.622 -13.721 -13.476 1.00 72.81 202 ARG A C 1
ATOM 1653 O O . ARG A 1 202 ? 17.392 -14.667 -13.388 1.00 72.81 202 ARG A O 1
ATOM 1660 N N . ILE A 1 203 ? 16.444 -12.833 -12.496 1.00 62.34 203 ILE A N 1
ATOM 1661 C CA . ILE A 1 203 ? 17.118 -12.929 -11.186 1.00 62.34 203 ILE A CA 1
ATOM 1662 C C . ILE A 1 203 ? 16.535 -14.061 -10.330 1.00 62.34 203 ILE A C 1
ATOM 1664 O O . ILE A 1 203 ? 17.256 -14.675 -9.551 1.00 62.34 203 ILE A O 1
ATOM 1668 N N . LEU A 1 204 ? 15.237 -14.340 -10.470 1.00 54.97 204 LEU A N 1
ATOM 1669 C CA . LEU A 1 204 ? 14.529 -15.368 -9.699 1.00 54.97 204 LEU A CA 1
ATOM 1670 C C . LEU A 1 204 ? 14.712 -16.807 -10.234 1.00 54.97 204 LEU A C 1
ATOM 1672 O O . LEU A 1 204 ? 14.069 -17.724 -9.721 1.00 54.97 204 LEU A O 1
ATOM 1676 N N . ARG A 1 205 ? 15.551 -17.012 -11.256 1.00 49.88 205 ARG A N 1
ATOM 1677 C CA . ARG A 1 205 ? 15.934 -18.3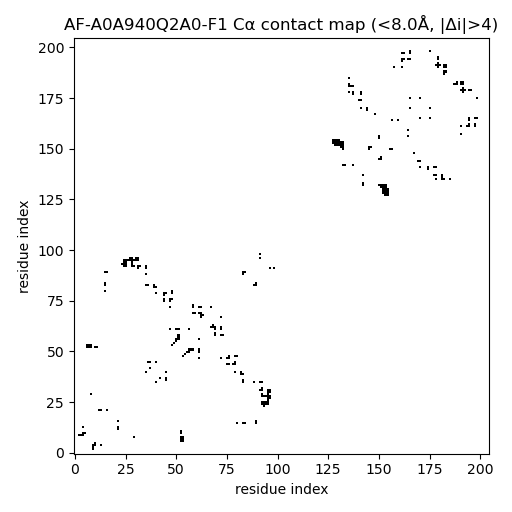25 -11.805 1.00 49.88 205 ARG A CA 1
ATOM 1678 C C . ARG A 1 205 ? 17.376 -18.657 -11.452 1.00 49.88 205 ARG A C 1
ATOM 1680 O O . ARG A 1 205 ? 17.620 -19.844 -11.150 1.00 49.88 205 ARG A O 1
#

Solvent-accessible surface area (backbone atoms only — not comparable to full-atom values): 11404 Å² total; per-residue (Å²): 128,89,77,60,55,83,38,62,64,41,41,51,45,56,70,63,35,68,82,72,54,57,77,62,44,37,96,46,21,64,62,25,42,54,52,50,43,68,76,70,38,54,73,69,34,44,50,53,43,40,42,42,47,64,71,62,45,50,59,61,56,54,10,63,77,68,75,47,53,48,69,54,44,50,51,42,42,51,52,39,55,53,63,53,51,36,67,72,49,42,50,42,24,37,56,13,53,58,60,57,53,50,51,49,52,52,51,52,48,53,53,46,53,55,53,51,64,62,54,80,76,60,80,75,84,58,75,64,41,74,33,52,51,71,80,50,72,56,56,72,68,44,46,52,51,40,44,74,76,67,38,56,27,42,35,53,56,71,75,44,60,43,63,62,65,71,60,36,88,86,59,46,73,70,43,50,52,50,52,32,51,32,30,39,76,73,68,39,45,74,55,19,51,48,38,49,57,48,46,53,61,59,71,79,104